Protein AF-A0A915J7H0-F1 (afdb_monomer_lite)

Radius of gyration: 22.16 Å; chains: 1; bounding box: 51×33×56 Å

Sequence (225 aa):
MFFDAVSDQNILKSNRVWITNDQALNASNAPRGLLGIRLNVSDSQIKRVALRDSFKTIFLGLKKWYKWASTQNVSMEPPKKCLTNADASWMLNAVGAKFYEILTKVKIFDPEHRSVISYDSLGDRKGFRYSIVNLEKLSFEAFRARPHHVGLMPHHIYRYVGDYGIAYSRDGVVTVADPPFVSVIKVPNPKSCNVPDTVVCSKSILQSDTVETYCCSGLSIDLLL

Organism: Romanomermis culicivorax (NCBI:txid13658)

Secondary structure (DSSP, 8-state):
-HHHHHHTTTTTSTT---EEEHHHHT-TTPPTT-EEEEESS-HHHHHHHHHHHHHHHHHHHHHHHHHHHHHHT---PPPSSPPPHHHHHHIIIIIIHHHHHHHHT--EEETTTTEEEEE-SSSPEE---EEEEETTBS-------BTTB----TTS----SSSSS-----PPP----BTTTBEEEE-SSGGG--STTEEEEEEEETTTTEEEEEEEESTTTTTT-

pLDDT: mean 71.0, std 16.46, range [25.38, 95.19]

Structure (mmCIF, N/CA/C/O backbone):
data_AF-A0A915J7H0-F1
#
_entry.id   AF-A0A915J7H0-F1
#
loop_
_atom_site.group_PDB
_atom_site.id
_atom_site.type_symbol
_atom_site.label_atom_id
_atom_site.label_alt_id
_atom_site.label_comp_id
_atom_site.label_asym_id
_atom_site.label_entity_id
_atom_site.label_seq_id
_atom_site.pdbx_PDB_ins_code
_atom_site.Cartn_x
_atom_site.Cartn_y
_atom_site.Cartn_z
_atom_site.occupancy
_atom_site.B_iso_or_equiv
_atom_site.auth_seq_id
_atom_site.auth_comp_id
_atom_site.auth_asym_id
_atom_site.auth_atom_id
_atom_site.pdbx_PDB_model_num
ATOM 1 N N . MET A 1 1 ? 8.823 -16.682 -15.130 1.00 56.50 1 MET A N 1
ATOM 2 C CA . MET A 1 1 ? 7.712 -17.029 -16.042 1.00 56.50 1 MET A CA 1
ATOM 3 C C . MET A 1 1 ? 7.317 -15.878 -16.972 1.00 56.50 1 MET A C 1
ATOM 5 O O . MET A 1 1 ? 7.385 -16.074 -18.174 1.00 56.50 1 MET A O 1
ATOM 9 N N . PHE A 1 2 ? 6.924 -14.687 -16.478 1.00 74.50 2 PHE A N 1
ATOM 10 C CA . PHE A 1 2 ? 6.523 -13.574 -17.368 1.00 74.50 2 PHE A CA 1
ATOM 11 C C . PHE A 1 2 ? 7.648 -13.114 -18.311 1.00 74.50 2 PHE A C 1
ATOM 13 O O . PHE A 1 2 ? 7.470 -13.169 -19.522 1.00 74.50 2 PHE A O 1
ATOM 20 N N . PHE A 1 3 ? 8.811 -12.713 -17.774 1.00 77.56 3 PHE A N 1
ATOM 21 C CA . PHE A 1 3 ? 9.919 -12.221 -18.605 1.00 77.56 3 PHE A CA 1
ATOM 22 C C . PHE A 1 3 ? 10.458 -13.273 -19.586 1.00 77.56 3 PHE A C 1
ATOM 24 O O . PHE A 1 3 ? 10.822 -12.909 -20.697 1.00 77.56 3 PHE A O 1
ATOM 31 N N . ASP A 1 4 ? 10.416 -14.564 -19.232 1.00 77.06 4 ASP A N 1
ATOM 32 C CA . ASP A 1 4 ? 10.784 -15.656 -20.149 1.00 77.06 4 ASP A CA 1
ATOM 33 C C . ASP A 1 4 ? 9.846 -15.677 -21.365 1.00 77.06 4 ASP A C 1
ATOM 35 O O . ASP A 1 4 ? 10.301 -15.647 -22.502 1.00 77.06 4 ASP A O 1
ATOM 39 N N . ALA A 1 5 ? 8.529 -15.626 -21.128 1.00 74.31 5 ALA A N 1
ATOM 40 C CA . ALA A 1 5 ? 7.518 -15.686 -22.183 1.00 74.31 5 ALA A CA 1
ATOM 41 C C . ALA A 1 5 ? 7.542 -14.481 -23.146 1.00 74.31 5 ALA A C 1
ATOM 43 O O . ALA A 1 5 ? 7.104 -14.608 -24.289 1.00 74.31 5 ALA A O 1
ATOM 44 N N . VAL A 1 6 ? 8.041 -13.316 -22.709 1.00 72.56 6 VAL A N 1
ATOM 45 C CA . VAL A 1 6 ? 8.175 -12.117 -23.565 1.00 72.56 6 VAL A CA 1
ATOM 46 C C . VAL A 1 6 ? 9.588 -11.902 -24.122 1.00 72.56 6 VAL A C 1
ATOM 48 O O . VAL A 1 6 ? 9.758 -11.081 -25.026 1.00 72.56 6 VAL A O 1
ATOM 51 N N . SER A 1 7 ? 10.590 -12.645 -23.639 1.00 69.31 7 SER A N 1
ATOM 52 C CA . SER A 1 7 ? 11.969 -12.600 -24.148 1.00 69.31 7 SER A CA 1
ATOM 53 C C . SER A 1 7 ? 12.020 -12.955 -25.636 1.00 69.31 7 SER A C 1
ATOM 55 O O . SER A 1 7 ? 12.535 -12.185 -26.450 1.00 69.31 7 SER A O 1
ATOM 57 N N . ASP A 1 8 ? 11.381 -14.066 -26.007 1.00 64.12 8 ASP A N 1
ATOM 58 C CA . ASP A 1 8 ? 11.405 -14.610 -27.371 1.00 64.12 8 ASP A CA 1
ATOM 59 C C . ASP A 1 8 ? 10.636 -13.746 -28.386 1.00 64.12 8 ASP A C 1
ATOM 61 O O . ASP A 1 8 ? 10.824 -13.866 -29.596 1.00 64.12 8 ASP A O 1
ATOM 65 N N . GLN A 1 9 ? 9.785 -12.829 -27.916 1.00 63.41 9 GLN A N 1
ATOM 66 C CA . GLN A 1 9 ? 8.909 -12.024 -28.774 1.00 63.41 9 GLN A CA 1
ATOM 67 C C . GLN A 1 9 ? 9.527 -10.695 -29.236 1.00 63.41 9 GLN A C 1
ATOM 69 O O . GLN A 1 9 ? 8.818 -9.836 -29.755 1.00 63.41 9 GLN A O 1
ATOM 74 N N . ASN A 1 10 ? 10.837 -10.483 -29.049 1.00 63.81 10 ASN A N 1
ATOM 75 C CA . ASN A 1 10 ? 11.526 -9.204 -29.305 1.00 63.81 10 ASN A CA 1
ATOM 76 C C . ASN A 1 10 ? 10.998 -8.014 -28.469 1.00 63.81 10 ASN A C 1
ATOM 78 O O . ASN A 1 10 ? 11.405 -6.871 -28.680 1.00 63.81 10 ASN A O 1
ATOM 82 N N . ILE A 1 11 ? 10.112 -8.280 -27.509 1.00 65.06 11 ILE A N 1
ATOM 83 C CA . ILE A 1 11 ? 9.403 -7.294 -26.689 1.00 65.06 11 ILE A CA 1
ATOM 84 C C . ILE A 1 11 ? 10.361 -6.611 -25.688 1.00 65.06 11 ILE A C 1
ATOM 86 O O . ILE A 1 11 ? 10.183 -5.436 -25.369 1.00 65.06 11 ILE A O 1
ATOM 90 N N . LEU A 1 12 ? 11.438 -7.298 -25.287 1.00 65.62 12 LEU A N 1
ATOM 91 C CA . LEU A 1 12 ? 12.496 -6.798 -24.393 1.00 65.62 12 LEU A CA 1
ATOM 92 C C . LEU A 1 12 ? 13.672 -6.087 -25.112 1.00 65.62 12 LEU A C 1
ATOM 94 O O . LEU A 1 12 ? 14.728 -5.895 -24.511 1.00 65.62 12 LEU A O 1
ATOM 98 N N . LYS A 1 13 ? 13.546 -5.728 -26.400 1.00 62.09 13 LYS A N 1
ATOM 99 C CA . LYS A 1 13 ? 14.635 -5.081 -27.165 1.00 62.09 13 LYS A CA 1
ATOM 100 C C . LYS A 1 13 ? 14.874 -3.614 -26.784 1.00 62.09 13 LYS A C 1
ATOM 102 O O . LYS A 1 13 ? 13.977 -2.921 -26.308 1.00 62.09 13 LYS A O 1
ATOM 107 N N . SER A 1 14 ? 16.086 -3.129 -27.082 1.00 56.50 14 SER A N 1
ATOM 108 C CA . SER A 1 14 ? 16.442 -1.704 -27.021 1.00 56.50 14 SER A CA 1
ATOM 109 C C . SER A 1 14 ? 15.438 -0.849 -27.803 1.00 56.50 14 SER A C 1
ATOM 111 O O . SER A 1 14 ? 14.982 -1.263 -28.870 1.00 56.50 14 SER A O 1
ATOM 113 N N . ASN A 1 15 ? 15.152 0.350 -27.286 1.00 59.97 15 ASN A N 1
ATOM 114 C CA . ASN A 1 15 ? 14.073 1.277 -27.679 1.00 59.97 15 ASN A CA 1
ATOM 115 C C . ASN A 1 15 ? 12.697 1.025 -27.022 1.00 59.97 15 ASN A C 1
ATOM 117 O O . ASN A 1 15 ? 11.738 1.709 -27.374 1.00 59.97 15 ASN A O 1
ATOM 121 N N . ARG A 1 16 ? 12.578 0.111 -26.046 1.00 64.81 16 ARG A N 1
ATOM 122 C CA . ARG A 1 16 ? 11.373 -0.033 -25.203 1.00 64.81 16 ARG A CA 1
ATOM 123 C C . ARG A 1 16 ? 11.704 0.155 -23.725 1.00 64.81 16 ARG A C 1
ATOM 125 O O . ARG A 1 16 ? 12.693 -0.387 -23.238 1.00 64.81 16 ARG A O 1
ATOM 132 N N . VAL A 1 17 ? 10.865 0.910 -23.016 1.00 71.06 17 VAL A N 1
ATOM 133 C CA . VAL A 1 17 ? 10.989 1.149 -21.568 1.00 71.06 17 VAL A CA 1
ATOM 134 C C . VAL A 1 17 ? 9.980 0.279 -20.828 1.00 71.06 17 VAL A C 1
ATOM 136 O O . VAL A 1 17 ? 8.812 0.209 -21.206 1.00 71.06 17 VAL A O 1
ATOM 139 N N . TRP A 1 18 ? 10.439 -0.362 -19.758 1.00 75.12 18 TRP A N 1
ATOM 140 C CA . TRP A 1 18 ? 9.635 -1.227 -18.900 1.00 75.12 18 TRP A CA 1
ATOM 141 C C . TRP A 1 18 ? 9.530 -0.605 -17.514 1.00 75.12 18 TRP A C 1
ATOM 143 O O . TRP A 1 18 ? 10.564 -0.312 -16.919 1.00 75.12 18 TRP A O 1
ATOM 153 N N . ILE A 1 19 ? 8.309 -0.422 -17.004 1.00 77.31 19 ILE A N 1
ATOM 154 C CA . ILE A 1 19 ? 8.040 0.059 -15.640 1.00 77.31 19 ILE A CA 1
ATOM 155 C C . ILE A 1 19 ? 7.233 -1.002 -14.895 1.00 77.31 19 ILE A C 1
ATOM 157 O O . ILE A 1 19 ? 6.213 -1.474 -15.400 1.00 77.31 19 ILE A O 1
ATOM 161 N N . THR A 1 20 ? 7.682 -1.370 -13.695 1.00 81.19 20 THR A N 1
ATOM 162 C CA . THR A 1 20 ? 7.068 -2.439 -12.901 1.00 81.19 20 THR A CA 1
ATOM 163 C C . THR A 1 20 ? 7.073 -2.177 -11.387 1.00 81.19 20 THR A C 1
ATOM 165 O O . THR A 1 20 ? 7.674 -1.226 -10.889 1.00 81.19 20 THR A O 1
ATOM 168 N N . ASN A 1 21 ? 6.403 -3.051 -10.637 1.00 79.75 21 ASN A N 1
ATOM 169 C CA . ASN A 1 21 ? 6.423 -3.085 -9.177 1.00 79.75 21 ASN A CA 1
ATOM 170 C C . ASN A 1 21 ? 7.700 -3.732 -8.591 1.00 79.75 21 ASN A C 1
ATOM 172 O O . ASN A 1 21 ? 8.516 -4.336 -9.292 1.00 79.75 21 ASN A O 1
ATOM 176 N N . ASP A 1 22 ? 7.839 -3.655 -7.267 1.00 78.62 22 ASP A N 1
ATOM 177 C CA . ASP A 1 22 ? 8.980 -4.205 -6.525 1.00 78.62 22 ASP A CA 1
ATOM 178 C C . ASP A 1 22 ? 9.144 -5.734 -6.640 1.00 78.62 22 ASP A C 1
ATOM 180 O O . ASP A 1 22 ? 10.260 -6.253 -6.595 1.00 78.62 22 ASP A O 1
ATOM 184 N N . GLN A 1 23 ? 8.047 -6.476 -6.825 1.00 81.44 23 GLN A N 1
ATOM 185 C CA . GLN A 1 23 ? 8.101 -7.937 -6.932 1.00 81.44 23 GLN A CA 1
ATOM 186 C C . GLN A 1 23 ? 8.778 -8.387 -8.229 1.00 81.44 23 GLN A C 1
ATOM 188 O O . GLN A 1 23 ? 9.655 -9.249 -8.198 1.00 81.44 23 GLN A O 1
ATOM 193 N N . ALA A 1 24 ? 8.417 -7.787 -9.363 1.00 81.69 24 ALA A N 1
ATOM 194 C CA . ALA A 1 24 ? 9.027 -8.129 -10.645 1.00 81.69 24 ALA A CA 1
ATOM 195 C C . ALA A 1 24 ? 10.453 -7.568 -10.794 1.00 81.69 24 ALA A C 1
ATOM 197 O O . ALA A 1 24 ? 11.256 -8.171 -11.501 1.00 81.69 24 ALA A O 1
ATOM 198 N N . LEU A 1 25 ? 10.810 -6.488 -10.084 1.00 78.19 25 LEU A N 1
ATOM 199 C CA . LEU A 1 25 ? 12.208 -6.047 -9.951 1.00 78.19 25 LEU A CA 1
ATOM 200 C C . LEU A 1 25 ? 13.110 -7.105 -9.295 1.00 78.19 25 LEU A C 1
ATOM 202 O O . LEU A 1 25 ? 14.295 -7.171 -9.605 1.00 78.19 25 LEU A O 1
ATOM 206 N N . ASN A 1 26 ? 12.560 -7.929 -8.398 1.00 79.88 26 ASN A N 1
ATOM 207 C CA . ASN A 1 26 ? 13.286 -9.009 -7.723 1.00 79.88 26 ASN A CA 1
ATOM 208 C C . ASN A 1 26 ? 13.245 -10.348 -8.488 1.00 79.88 26 ASN A C 1
ATOM 210 O O . ASN A 1 26 ? 13.744 -11.355 -7.982 1.00 79.88 26 ASN A O 1
ATOM 214 N N . ALA A 1 27 ? 12.662 -10.396 -9.691 1.00 83.88 27 ALA A N 1
ATOM 215 C CA . ALA A 1 27 ? 12.665 -11.607 -10.502 1.00 83.88 27 ALA A CA 1
ATOM 216 C C . ALA A 1 27 ? 14.080 -11.896 -11.035 1.00 83.88 27 ALA A C 1
ATOM 218 O O . ALA A 1 27 ? 14.732 -11.029 -11.611 1.00 83.88 27 ALA A O 1
ATOM 219 N N . SER A 1 28 ? 14.555 -13.138 -10.897 1.00 83.44 28 SER A N 1
ATOM 220 C CA . SER A 1 28 ? 15.913 -13.545 -11.307 1.00 83.44 28 SER A CA 1
ATOM 221 C C . SER A 1 28 ? 16.188 -13.414 -12.811 1.00 83.44 28 SER A C 1
ATOM 223 O O . SER A 1 28 ? 17.338 -13.440 -13.236 1.00 83.44 28 SER A O 1
ATOM 225 N N . ASN A 1 29 ? 15.128 -13.300 -13.608 1.00 82.50 29 ASN A N 1
ATOM 226 C CA . ASN A 1 29 ? 15.123 -13.136 -15.058 1.00 82.50 29 ASN A CA 1
ATOM 227 C C . ASN A 1 29 ? 14.667 -11.727 -15.495 1.00 82.50 29 ASN A C 1
ATOM 229 O O . ASN A 1 29 ? 14.282 -11.535 -16.648 1.00 82.50 29 ASN A O 1
ATOM 233 N N . ALA A 1 30 ? 14.660 -10.750 -14.584 1.00 79.44 30 ALA A N 1
ATOM 234 C CA . ALA A 1 30 ? 14.315 -9.374 -14.908 1.00 79.44 30 ALA A CA 1
ATOM 235 C C . ALA A 1 30 ? 15.334 -8.765 -15.902 1.00 79.44 30 ALA A C 1
ATOM 237 O O . ALA A 1 30 ? 16.546 -8.860 -15.677 1.00 79.44 30 ALA A O 1
ATOM 238 N N . PRO A 1 31 ? 14.884 -8.140 -17.007 1.00 76.06 31 PRO A N 1
ATOM 239 C CA . PRO A 1 31 ? 15.782 -7.568 -18.007 1.00 76.06 31 PRO A CA 1
ATOM 240 C C . PRO A 1 31 ? 16.549 -6.345 -17.481 1.00 76.06 31 PRO A C 1
ATOM 242 O O . PRO A 1 31 ? 16.072 -5.590 -16.632 1.00 76.06 31 PRO A O 1
ATOM 245 N N . ARG A 1 32 ? 17.742 -6.103 -18.040 1.00 73.00 32 ARG A N 1
ATOM 246 C CA . ARG A 1 32 ? 18.495 -4.858 -17.798 1.00 73.00 32 ARG A CA 1
ATOM 247 C C . ARG A 1 32 ? 17.702 -3.651 -18.305 1.00 73.00 32 ARG A C 1
ATOM 249 O O . ARG A 1 32 ? 16.949 -3.762 -19.267 1.00 73.00 32 ARG A O 1
ATOM 256 N N . GLY A 1 33 ? 17.877 -2.501 -17.656 1.00 70.88 33 GLY A N 1
ATOM 257 C CA . GLY A 1 33 ? 17.144 -1.272 -17.979 1.00 70.88 33 GLY A CA 1
ATOM 258 C C . GLY A 1 33 ? 15.700 -1.230 -17.471 1.00 70.88 33 GLY A C 1
ATOM 259 O O . GLY A 1 33 ? 15.050 -0.195 -17.620 1.00 70.88 33 GLY A O 1
ATOM 260 N N . LEU A 1 34 ? 15.200 -2.313 -16.861 1.00 76.44 34 LEU A N 1
ATOM 261 C CA . LEU A 1 34 ? 13.899 -2.345 -16.198 1.00 76.44 34 LEU A CA 1
ATOM 262 C C . LEU A 1 34 ? 13.843 -1.288 -15.094 1.00 76.44 34 LEU A C 1
ATOM 264 O O . LEU A 1 34 ? 14.692 -1.269 -14.195 1.00 76.44 34 LEU A O 1
ATOM 268 N N . LEU A 1 35 ? 12.814 -0.447 -15.156 1.00 77.88 35 LEU A N 1
ATOM 269 C CA . LEU A 1 35 ? 12.440 0.455 -14.082 1.00 77.88 35 LEU A CA 1
ATOM 270 C C . LEU A 1 35 ? 11.420 -0.186 -13.170 1.00 77.88 35 LEU A C 1
ATOM 272 O O . LEU A 1 35 ? 10.531 -0.916 -13.605 1.00 77.88 35 LEU A O 1
ATOM 276 N N . GLY A 1 36 ? 11.467 0.206 -11.909 1.00 76.94 36 GLY A N 1
ATOM 277 C CA . GLY A 1 36 ? 10.330 -0.002 -11.044 1.00 76.94 36 GLY A CA 1
ATOM 278 C C . GLY A 1 36 ? 10.386 0.808 -9.771 1.00 76.94 36 GLY A C 1
ATOM 279 O O . GLY A 1 36 ? 11.304 1.598 -9.537 1.00 76.94 36 GLY A O 1
ATOM 280 N N . ILE A 1 37 ? 9.358 0.604 -8.960 1.00 76.00 37 ILE A N 1
ATOM 281 C CA . ILE A 1 37 ? 9.104 1.388 -7.759 1.00 76.00 37 ILE A CA 1
ATOM 282 C C . ILE A 1 37 ? 9.287 0.492 -6.533 1.00 76.00 37 ILE A C 1
ATOM 284 O O . ILE A 1 37 ? 8.612 -0.525 -6.387 1.00 76.00 37 ILE A O 1
ATOM 288 N N . ARG A 1 38 ? 10.190 0.898 -5.638 1.00 76.19 38 ARG A N 1
ATOM 289 C CA . ARG A 1 38 ? 10.533 0.223 -4.377 1.00 76.19 38 ARG A CA 1
ATOM 290 C C . ARG A 1 38 ? 10.194 1.124 -3.196 1.00 76.19 38 ARG A C 1
ATOM 292 O O . ARG A 1 38 ? 10.318 2.341 -3.297 1.00 76.19 38 ARG A O 1
ATOM 299 N N . LEU A 1 39 ? 9.790 0.573 -2.054 1.00 74.25 39 LEU A N 1
ATOM 300 C CA . LEU A 1 39 ? 9.607 1.383 -0.845 1.00 74.25 39 LEU A CA 1
ATOM 301 C C . LEU A 1 39 ? 10.979 1.859 -0.325 1.00 74.25 39 LEU A C 1
ATOM 303 O O . LEU A 1 39 ? 11.905 1.060 -0.211 1.00 74.25 39 LEU A O 1
ATOM 307 N N . ASN A 1 40 ? 11.135 3.149 -0.010 1.00 67.75 40 ASN A N 1
ATOM 308 C CA . ASN A 1 40 ? 12.429 3.741 0.369 1.00 67.75 40 ASN A CA 1
ATOM 309 C C . ASN A 1 40 ? 12.772 3.499 1.858 1.00 67.75 40 ASN A C 1
ATOM 311 O O . ASN A 1 40 ? 12.931 4.439 2.638 1.00 67.75 40 ASN A O 1
ATOM 315 N N . VAL A 1 41 ? 12.775 2.226 2.270 1.00 65.00 41 VAL A N 1
ATOM 316 C CA . VAL A 1 41 ? 13.016 1.734 3.638 1.00 65.00 41 VAL A CA 1
ATOM 317 C C . VAL A 1 41 ? 13.533 0.286 3.541 1.00 65.00 41 VAL A C 1
ATOM 319 O O . VAL A 1 41 ? 13.016 -0.476 2.732 1.00 65.00 41 VAL A O 1
ATOM 322 N N . SER A 1 42 ? 14.504 -0.145 4.361 1.00 66.94 42 SER A N 1
ATOM 323 C CA . SER A 1 42 ? 14.926 -1.566 4.365 1.00 66.94 42 SER A CA 1
ATOM 324 C C . SER A 1 42 ? 13.877 -2.485 5.010 1.00 66.94 42 SER A C 1
ATOM 326 O O . SER A 1 42 ? 13.227 -2.083 5.975 1.00 66.94 42 SER A O 1
ATOM 328 N N . ASP A 1 43 ? 13.765 -3.749 4.587 1.00 67.56 43 ASP A N 1
ATOM 329 C CA . ASP A 1 43 ? 12.799 -4.730 5.130 1.00 67.56 43 ASP A CA 1
ATOM 330 C C . ASP A 1 43 ? 12.765 -4.806 6.667 1.00 67.56 43 ASP A C 1
ATOM 332 O O . ASP A 1 43 ? 11.703 -4.928 7.288 1.00 67.56 43 ASP A O 1
ATOM 336 N N . SER A 1 44 ? 13.935 -4.706 7.308 1.00 64.94 44 SER A N 1
ATOM 337 C CA . SER A 1 44 ? 14.068 -4.735 8.772 1.00 64.94 44 SER A CA 1
ATOM 338 C C . SER A 1 44 ? 13.503 -3.482 9.456 1.00 64.94 44 SER A C 1
ATOM 340 O O . SER A 1 44 ? 13.060 -3.533 10.608 1.00 64.94 44 SER A O 1
ATOM 342 N N . GLN A 1 45 ? 13.533 -2.339 8.769 1.00 68.88 45 GLN A N 1
ATOM 343 C CA . GLN A 1 45 ? 12.929 -1.087 9.212 1.00 68.88 45 GLN A CA 1
ATOM 344 C C . GLN A 1 45 ? 11.434 -1.074 8.872 1.00 68.88 45 GLN A C 1
ATOM 346 O O . GLN A 1 45 ? 10.647 -0.724 9.750 1.00 68.88 45 GLN A O 1
ATOM 351 N N . ILE A 1 46 ? 11.025 -1.554 7.686 1.00 70.12 46 ILE A N 1
ATOM 352 C CA . ILE A 1 46 ? 9.613 -1.697 7.284 1.00 70.12 46 ILE A CA 1
ATOM 353 C C . ILE A 1 46 ? 8.844 -2.470 8.352 1.00 70.12 46 ILE A C 1
ATOM 355 O O . ILE A 1 46 ? 7.863 -1.956 8.881 1.00 70.12 46 ILE A O 1
ATOM 359 N N . LYS A 1 47 ? 9.315 -3.664 8.738 1.00 73.69 47 LYS A N 1
ATOM 360 C CA . LYS A 1 47 ? 8.636 -4.507 9.740 1.00 73.69 47 LYS A CA 1
ATOM 361 C C . LYS A 1 47 ? 8.451 -3.788 11.083 1.00 73.69 47 LYS A C 1
ATOM 363 O O . LYS A 1 47 ? 7.373 -3.856 11.667 1.00 73.69 47 LYS A O 1
ATOM 368 N N . ARG A 1 48 ? 9.465 -3.052 11.556 1.00 76.94 48 ARG A N 1
ATOM 369 C CA . ARG A 1 48 ? 9.407 -2.304 12.828 1.00 76.94 48 ARG A CA 1
ATOM 370 C C . ARG A 1 48 ? 8.493 -1.079 12.752 1.00 76.94 48 ARG A C 1
ATOM 372 O O . ARG A 1 48 ? 7.689 -0.874 13.659 1.00 76.94 48 ARG A O 1
ATOM 379 N N . VAL A 1 49 ? 8.582 -0.293 11.679 1.00 77.12 49 VAL A N 1
ATOM 380 C CA . VAL A 1 49 ? 7.749 0.902 11.457 1.00 77.12 49 VAL A CA 1
ATOM 381 C C . VAL A 1 49 ? 6.287 0.509 11.241 1.00 77.12 49 VAL A C 1
ATOM 383 O O . VAL A 1 49 ? 5.408 1.059 11.901 1.00 77.12 49 VAL A O 1
ATOM 386 N N . ALA A 1 50 ? 6.018 -0.495 10.403 1.00 78.56 50 ALA A N 1
ATOM 387 C CA . ALA A 1 50 ? 4.676 -1.025 10.181 1.00 78.56 50 ALA A CA 1
ATOM 388 C C . ALA A 1 50 ? 4.051 -1.537 11.487 1.00 78.56 50 ALA A C 1
ATOM 390 O O . ALA A 1 50 ? 2.927 -1.162 11.802 1.00 78.56 50 ALA A O 1
ATOM 391 N N . LEU A 1 51 ? 4.786 -2.309 12.297 1.00 84.31 51 LEU A N 1
ATOM 392 C CA . LEU A 1 51 ? 4.291 -2.796 13.588 1.00 84.31 51 LEU A CA 1
ATOM 393 C C . LEU A 1 51 ? 3.981 -1.642 14.561 1.00 84.31 51 LEU A C 1
ATOM 395 O O . LEU A 1 51 ? 2.881 -1.576 15.113 1.00 84.31 51 LEU A O 1
ATOM 399 N N . ARG A 1 52 ? 4.921 -0.697 14.725 1.00 86.38 52 ARG A N 1
ATOM 400 C CA . ARG A 1 52 ? 4.775 0.520 15.552 1.00 86.38 52 ARG A CA 1
ATOM 401 C C . ARG A 1 52 ? 3.525 1.317 15.173 1.00 86.38 52 ARG A C 1
ATOM 403 O O . ARG A 1 52 ? 2.763 1.740 16.045 1.00 86.38 52 ARG A O 1
ATOM 410 N N . ASP A 1 53 ? 3.336 1.548 13.880 1.00 84.75 53 ASP A N 1
ATOM 411 C CA . ASP A 1 53 ? 2.278 2.411 13.363 1.00 84.75 53 ASP A CA 1
ATOM 412 C C . ASP A 1 53 ? 0.912 1.704 13.370 1.00 84.75 53 ASP A C 1
ATOM 414 O O . ASP A 1 53 ? -0.097 2.336 13.701 1.00 84.75 53 ASP A O 1
ATOM 418 N N . SER A 1 54 ? 0.874 0.390 13.120 1.00 88.31 54 SER A N 1
ATOM 419 C CA . SER A 1 54 ? -0.323 -0.446 13.283 1.00 88.31 54 SER A CA 1
ATOM 420 C C . SER A 1 54 ? -0.812 -0.456 14.731 1.00 88.31 54 SER A C 1
ATOM 422 O O . SER A 1 54 ? -1.987 -0.178 14.973 1.00 88.31 54 SER A O 1
ATOM 424 N N . PHE A 1 55 ? 0.075 -0.666 15.713 1.00 91.88 55 PHE A N 1
ATOM 425 C CA . PHE A 1 55 ? -0.303 -0.597 17.132 1.00 91.88 55 PHE A CA 1
ATOM 426 C C . PHE A 1 55 ? -0.846 0.780 17.525 1.00 91.88 55 PHE A C 1
ATOM 428 O O . PHE A 1 55 ? -1.886 0.861 18.179 1.00 91.88 55 PHE A O 1
ATOM 435 N N . LYS A 1 56 ? -0.202 1.872 17.088 1.00 92.00 56 LYS A N 1
ATOM 436 C CA . LYS A 1 56 ? -0.720 3.234 17.309 1.00 92.00 56 LYS A CA 1
ATOM 437 C C . LYS A 1 56 ? -2.090 3.440 16.653 1.00 92.00 56 LYS A C 1
ATOM 439 O O . LYS A 1 56 ? -2.949 4.083 17.254 1.00 92.00 56 LYS A O 1
ATOM 444 N N . THR A 1 57 ? -2.306 2.893 15.456 1.00 93.06 57 THR A N 1
ATOM 445 C CA . THR A 1 57 ? -3.578 3.016 14.724 1.00 93.06 57 THR A CA 1
ATOM 446 C C . THR A 1 57 ? -4.699 2.302 15.464 1.00 93.06 57 THR A C 1
ATOM 448 O O . THR A 1 57 ? -5.723 2.918 15.752 1.00 93.06 57 THR A O 1
ATOM 451 N N . ILE A 1 58 ? -4.469 1.047 15.853 1.00 93.31 58 ILE A N 1
ATOM 452 C CA . ILE A 1 58 ? -5.424 0.241 16.618 1.00 93.31 58 ILE A CA 1
ATOM 453 C C . ILE A 1 58 ? -5.708 0.897 17.974 1.00 93.31 58 ILE A C 1
ATOM 455 O O . ILE A 1 58 ? -6.869 1.090 18.316 1.00 93.31 58 ILE A O 1
ATOM 459 N N . PHE A 1 59 ? -4.686 1.324 18.722 1.00 94.88 59 PHE A N 1
ATOM 460 C CA . PHE A 1 59 ? -4.865 1.941 20.042 1.00 94.88 59 PHE A CA 1
ATOM 461 C C . PHE A 1 59 ? -5.664 3.256 19.987 1.00 94.88 59 PHE A C 1
ATOM 463 O O . PHE A 1 59 ? -6.614 3.452 20.749 1.00 94.88 59 PHE A O 1
ATOM 470 N N . LEU A 1 60 ? -5.320 4.162 19.064 1.00 95.19 60 LEU A N 1
ATOM 471 C CA . LEU A 1 60 ? -6.052 5.421 18.886 1.00 95.19 60 LEU A CA 1
ATOM 472 C C . LEU A 1 60 ? -7.458 5.191 18.310 1.00 95.19 60 LEU A C 1
ATOM 474 O O . LEU A 1 60 ? -8.389 5.910 18.679 1.00 95.19 60 LEU A O 1
ATOM 478 N N . GLY A 1 61 ? -7.619 4.189 17.443 1.00 94.50 61 GLY A N 1
ATOM 479 C CA . GLY A 1 61 ? -8.905 3.739 16.917 1.00 94.50 61 GLY A CA 1
ATOM 480 C C . GLY A 1 61 ? -9.819 3.215 18.020 1.00 94.50 61 GLY A C 1
ATOM 481 O O . GLY A 1 61 ? -10.925 3.724 18.174 1.00 94.50 61 GLY A O 1
ATOM 482 N N . LEU A 1 62 ? -9.332 2.295 18.856 1.00 92.69 62 LEU A N 1
ATOM 483 C CA . LEU A 1 62 ? -10.041 1.771 20.028 1.00 92.69 62 LEU A CA 1
ATOM 484 C C . LEU A 1 62 ? -10.425 2.886 21.005 1.00 92.69 62 LEU A C 1
ATOM 486 O O . LEU A 1 62 ? -11.569 2.928 21.444 1.00 92.69 62 LEU A O 1
ATOM 490 N N . LYS A 1 63 ? -9.535 3.848 21.288 1.00 93.81 63 LYS A N 1
ATOM 491 C CA . LYS A 1 63 ? -9.864 5.001 22.149 1.00 93.81 63 LYS A CA 1
ATOM 492 C C . LYS A 1 63 ? -11.006 5.858 21.580 1.00 93.81 63 LYS A C 1
ATOM 494 O O . LYS A 1 63 ? -11.864 6.317 22.335 1.00 93.81 63 LYS A O 1
ATOM 499 N N . LYS A 1 64 ? -11.030 6.088 20.261 1.00 94.06 64 LYS A N 1
ATOM 500 C CA . LYS A 1 64 ? -12.123 6.810 19.582 1.00 94.06 64 LYS A CA 1
ATOM 501 C C . LYS A 1 64 ? -13.417 5.994 19.552 1.00 94.06 64 LYS A C 1
ATOM 503 O O . LYS A 1 64 ? -14.486 6.546 19.799 1.00 94.06 64 LYS A O 1
ATOM 508 N N . TRP A 1 65 ? -13.315 4.701 19.258 1.00 91.25 65 TRP A N 1
ATOM 509 C CA . TRP A 1 65 ? -14.445 3.784 19.174 1.00 91.25 65 TRP A CA 1
ATOM 510 C C . TRP A 1 65 ? -15.098 3.555 20.531 1.00 91.25 65 TRP A C 1
ATOM 512 O O . TRP A 1 65 ? -16.315 3.641 20.606 1.00 91.25 65 TRP A O 1
ATOM 522 N N . TYR A 1 66 ? -14.320 3.401 21.606 1.00 90.31 66 TYR A N 1
ATOM 523 C CA . TYR A 1 66 ? -14.835 3.305 22.972 1.00 90.31 66 TYR A CA 1
ATOM 524 C C . TYR A 1 66 ? -15.741 4.500 23.295 1.00 90.31 66 TYR A C 1
ATOM 526 O O . TYR A 1 66 ? -16.892 4.326 23.685 1.00 90.31 66 TYR A O 1
ATOM 534 N N . LYS A 1 67 ? -15.264 5.725 23.011 1.00 90.81 67 LYS A N 1
ATOM 535 C CA . LYS A 1 67 ? -16.052 6.953 23.192 1.00 90.81 67 LYS A CA 1
ATOM 536 C C . LYS A 1 67 ? -17.354 6.950 22.376 1.00 90.81 67 LYS A C 1
ATOM 538 O O . LYS A 1 67 ? -18.355 7.451 22.870 1.00 90.81 67 LYS A O 1
ATOM 543 N N . TRP A 1 68 ? -17.345 6.421 21.151 1.00 91.00 68 TRP A N 1
ATOM 544 C CA . TRP A 1 68 ? -18.541 6.342 20.302 1.00 91.00 68 TRP A CA 1
ATOM 545 C C . TRP A 1 68 ? -19.517 5.244 20.759 1.00 91.00 68 TRP A C 1
ATOM 547 O O . TRP A 1 68 ? -20.709 5.503 20.887 1.00 91.00 68 TRP A O 1
ATOM 557 N N . ALA A 1 69 ? -19.029 4.040 21.060 1.00 88.62 69 ALA A N 1
ATOM 558 C CA . ALA A 1 69 ? -19.860 2.920 21.494 1.00 88.62 69 ALA A CA 1
ATOM 559 C C . ALA A 1 69 ? -20.562 3.229 22.828 1.00 88.62 69 ALA A C 1
ATOM 561 O O . ALA A 1 69 ? -21.760 2.973 22.957 1.00 88.62 69 ALA A O 1
ATOM 562 N N . SER A 1 70 ? -19.870 3.890 23.768 1.00 86.69 70 SER A N 1
ATOM 563 C CA . SER A 1 70 ? -20.471 4.374 25.020 1.00 86.69 70 SER A CA 1
ATOM 564 C C . SER A 1 70 ? -21.571 5.424 24.824 1.00 86.69 70 SER A C 1
ATOM 566 O O . SER A 1 70 ? -22.477 5.473 25.647 1.00 86.69 70 SER A O 1
ATOM 568 N N . THR A 1 71 ? -21.553 6.251 23.767 1.00 88.44 71 THR A N 1
ATOM 569 C CA . THR A 1 71 ? -22.666 7.192 23.502 1.00 88.44 71 THR A CA 1
ATOM 570 C C . THR A 1 71 ? -23.816 6.560 22.723 1.00 88.44 71 THR A C 1
ATOM 572 O O . THR A 1 71 ? -24.819 7.228 22.488 1.00 88.44 71 THR A O 1
ATOM 575 N N . GLN A 1 72 ? -23.679 5.315 22.265 1.00 84.25 72 GLN A N 1
ATOM 576 C CA . GLN A 1 72 ? -24.695 4.592 21.490 1.00 84.25 72 GLN A CA 1
ATOM 577 C C . GLN A 1 72 ? -25.223 3.343 22.216 1.00 84.25 72 GLN A C 1
ATOM 579 O O . GLN A 1 72 ? -26.042 2.625 21.652 1.00 84.25 72 GLN A O 1
ATOM 584 N N . ASN A 1 73 ? -24.761 3.071 23.444 1.00 81.88 73 ASN A N 1
ATOM 585 C CA . ASN A 1 73 ? -25.052 1.850 24.209 1.00 81.88 73 ASN A CA 1
ATOM 586 C C . ASN A 1 73 ? -24.783 0.548 23.421 1.00 81.88 73 ASN A C 1
ATOM 588 O O . ASN A 1 73 ? -25.469 -0.458 23.597 1.00 81.88 73 ASN A O 1
ATOM 592 N N . VAL A 1 74 ? -23.772 0.559 22.545 1.00 79.56 74 VAL A N 1
ATOM 593 C CA . VAL A 1 74 ? -23.391 -0.604 21.730 1.00 79.56 74 VAL A CA 1
ATOM 594 C C . VAL A 1 74 ? -22.472 -1.522 22.537 1.00 79.56 74 VAL A C 1
ATOM 596 O O . VAL A 1 74 ? -21.513 -1.056 23.154 1.00 79.56 74 VAL A O 1
ATOM 599 N N . SER A 1 75 ? -22.749 -2.832 22.513 1.00 74.19 75 SER A N 1
ATOM 600 C CA . SER A 1 75 ? -21.902 -3.841 23.163 1.00 74.19 75 SER A CA 1
ATOM 601 C C . SER A 1 75 ? -20.467 -3.787 22.640 1.00 74.19 75 SER A C 1
ATOM 603 O O . SER A 1 75 ? -20.235 -3.659 21.437 1.00 74.19 75 SER A O 1
ATOM 605 N N . MET A 1 76 ? -19.502 -3.906 23.553 1.00 69.31 76 MET A N 1
ATOM 606 C CA . MET A 1 76 ? -18.079 -3.806 23.234 1.00 69.31 76 MET A CA 1
ATOM 607 C C . MET A 1 76 ? -17.384 -5.157 23.009 1.00 69.31 76 MET A C 1
ATOM 609 O O . MET A 1 76 ? -16.203 -5.173 22.662 1.00 69.31 76 MET A O 1
ATOM 613 N N . GLU A 1 77 ? -18.070 -6.286 23.206 1.00 76.25 77 GLU A N 1
ATOM 614 C CA . GLU A 1 77 ? -17.467 -7.602 22.974 1.00 76.25 77 GLU A CA 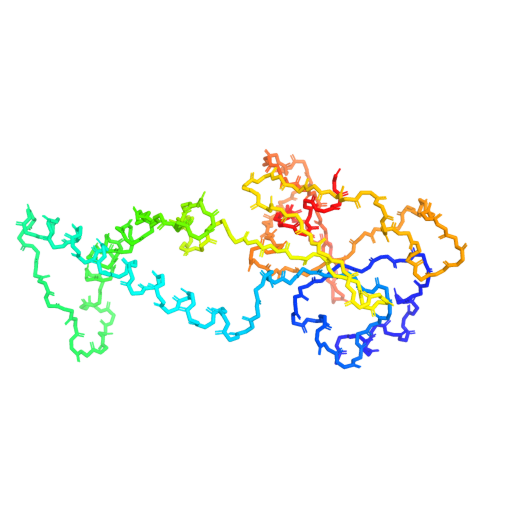1
ATOM 615 C C . GLU A 1 77 ? -17.498 -7.985 21.481 1.00 76.25 77 GLU A C 1
ATOM 617 O O . GLU A 1 77 ? -18.584 -8.109 20.910 1.00 76.25 77 GLU A O 1
ATOM 622 N N . PRO A 1 78 ? -16.342 -8.233 20.834 1.00 76.75 78 PRO A N 1
ATOM 623 C CA . PRO A 1 78 ? -16.318 -8.826 19.502 1.00 76.75 78 PRO A CA 1
ATOM 624 C C . PRO A 1 78 ? -16.768 -10.301 19.549 1.00 76.75 78 PRO A C 1
ATOM 626 O O . PRO A 1 78 ? -16.623 -10.967 20.581 1.00 76.75 78 PRO A O 1
ATOM 629 N N . PRO A 1 79 ? -17.270 -10.856 18.431 1.00 76.75 79 PRO A N 1
ATOM 630 C CA . PRO A 1 79 ? -17.685 -12.253 18.367 1.00 76.75 79 PRO A CA 1
ATOM 631 C C . PRO A 1 79 ? -16.516 -13.204 18.665 1.00 76.75 79 PRO A C 1
ATOM 633 O O . PRO A 1 79 ? -15.484 -13.185 18.000 1.00 76.75 79 PRO A O 1
ATOM 636 N N . LYS A 1 80 ? -16.710 -14.086 19.653 1.00 80.88 80 LYS A N 1
ATOM 637 C CA . LYS A 1 80 ? -15.711 -15.071 20.123 1.00 80.88 80 LYS A CA 1
ATOM 638 C C . LYS A 1 80 ? -15.533 -16.276 19.179 1.00 80.88 80 LYS A C 1
ATOM 640 O O . LYS A 1 80 ? -14.695 -17.136 19.433 1.00 80.88 80 LYS A O 1
ATOM 645 N N . LYS A 1 81 ? -16.338 -16.364 18.115 1.00 79.38 81 LYS A N 1
ATOM 646 C CA . LYS A 1 81 ? -16.323 -17.406 17.075 1.00 79.38 81 LYS A CA 1
ATOM 647 C C . LYS A 1 81 ? -16.637 -16.765 15.722 1.00 79.38 81 LYS A C 1
ATOM 649 O O . LYS A 1 81 ? -17.307 -15.735 15.682 1.00 79.38 81 LYS A O 1
ATOM 654 N N . CYS A 1 82 ? -16.209 -17.393 14.628 1.00 76.94 82 CYS A N 1
ATOM 655 C CA . CYS A 1 82 ? -16.653 -17.014 13.286 1.00 76.94 82 CYS A CA 1
ATOM 656 C C . CYS A 1 82 ? -18.187 -17.080 13.212 1.00 76.94 82 CYS A C 1
ATOM 658 O O . CYS A 1 82 ? -18.779 -18.086 13.603 1.00 76.94 82 CYS A O 1
ATOM 660 N N . LEU A 1 83 ? -18.818 -16.005 12.742 1.00 70.88 83 LEU A N 1
ATOM 661 C CA . LEU A 1 83 ? -20.273 -15.909 12.646 1.00 70.88 83 LEU A CA 1
ATOM 662 C C . LEU A 1 83 ? -20.780 -16.564 11.361 1.00 70.88 83 LEU A C 1
ATOM 664 O O . LEU A 1 83 ? -20.137 -16.478 10.315 1.00 70.88 83 LEU A O 1
ATOM 668 N N . THR A 1 84 ? -21.965 -17.163 11.431 1.00 70.25 84 THR A N 1
ATOM 669 C CA . THR A 1 84 ? -22.734 -17.582 10.255 1.00 70.25 84 THR A CA 1
ATOM 670 C C . THR A 1 84 ? -23.603 -16.431 9.735 1.00 70.25 84 THR A C 1
ATOM 672 O O . THR A 1 84 ? -23.910 -15.490 10.467 1.00 70.25 84 THR A O 1
ATOM 675 N N . ASN A 1 85 ? -24.006 -16.505 8.464 1.00 66.56 85 ASN A N 1
ATOM 676 C CA . ASN A 1 85 ? -24.470 -15.362 7.660 1.00 66.56 85 ASN A CA 1
ATOM 677 C C . ASN A 1 85 ? -25.596 -14.489 8.262 1.00 66.56 85 ASN A C 1
ATOM 679 O O . ASN A 1 85 ? -25.654 -13.304 7.944 1.00 66.56 85 ASN A O 1
ATOM 683 N N . ALA A 1 86 ? -26.476 -15.033 9.111 1.00 61.00 86 ALA A N 1
ATOM 684 C CA . ALA A 1 86 ? -27.581 -14.280 9.715 1.00 61.00 86 ALA A CA 1
ATOM 685 C C . ALA A 1 86 ? -27.114 -13.358 10.862 1.00 61.00 86 ALA A C 1
ATOM 687 O O . ALA A 1 86 ? -27.273 -12.139 10.779 1.00 61.00 86 ALA A O 1
ATOM 688 N N . ASP A 1 87 ? -26.464 -13.916 11.890 1.00 57.28 87 ASP A N 1
ATOM 689 C CA . ASP A 1 87 ? -25.981 -13.163 13.062 1.00 57.28 87 ASP A CA 1
ATOM 690 C C . ASP A 1 87 ? -24.826 -12.209 12.717 1.00 57.28 87 ASP A C 1
ATOM 692 O O . ASP A 1 87 ? -24.608 -11.193 13.381 1.00 57.28 87 ASP A O 1
ATOM 696 N N . ALA A 1 88 ? -24.098 -12.524 11.642 1.00 63.69 88 ALA A N 1
ATOM 697 C CA . ALA A 1 88 ? -23.006 -11.724 11.105 1.00 63.69 88 ALA A CA 1
ATOM 698 C C . ALA A 1 88 ? -23.433 -10.310 10.679 1.00 63.69 88 ALA A C 1
ATOM 700 O O . ALA A 1 88 ? -22.672 -9.358 10.869 1.00 63.69 88 ALA A O 1
ATOM 701 N N . SER A 1 89 ? -24.631 -10.160 10.103 1.00 67.44 89 SER A N 1
ATOM 702 C CA . SER A 1 89 ? -24.973 -8.976 9.306 1.00 67.44 89 SER A CA 1
ATOM 703 C C . SER A 1 89 ? -24.922 -7.670 10.105 1.00 67.44 89 SER A C 1
ATOM 705 O O . SER A 1 89 ? -24.265 -6.724 9.678 1.00 67.44 89 SER A O 1
ATOM 707 N N . TRP A 1 90 ? -25.540 -7.601 11.288 1.00 68.94 90 TRP A N 1
ATOM 708 C CA . TRP A 1 90 ? -25.574 -6.347 12.054 1.00 68.94 90 TRP A CA 1
ATOM 709 C C . TRP A 1 90 ? -24.198 -5.978 12.638 1.00 68.94 90 TRP A C 1
ATOM 711 O O . TRP A 1 90 ? -23.796 -4.812 12.589 1.00 68.94 90 TRP A O 1
ATOM 721 N N . MET A 1 91 ? -23.434 -6.962 13.131 1.00 70.50 91 MET A N 1
ATOM 722 C CA . MET A 1 91 ? -22.107 -6.701 13.693 1.00 70.50 91 MET A CA 1
ATOM 723 C C . MET A 1 91 ? -21.071 -6.352 12.627 1.00 70.50 91 MET A C 1
ATOM 725 O O . MET A 1 91 ? -20.250 -5.479 12.883 1.00 70.50 91 MET A O 1
ATOM 729 N N . LEU A 1 92 ? -21.107 -6.952 11.434 1.00 68.75 92 LEU A N 1
ATOM 730 C CA . LEU A 1 92 ? -20.209 -6.557 10.342 1.00 68.75 92 LEU A CA 1
ATOM 731 C C . LEU A 1 92 ? -20.643 -5.233 9.695 1.00 68.75 92 LEU A C 1
ATOM 733 O O . LEU A 1 92 ? -19.831 -4.311 9.600 1.00 68.75 92 LEU A O 1
ATOM 737 N N . ASN A 1 93 ? -21.915 -5.102 9.308 1.00 72.31 93 ASN A N 1
ATOM 738 C CA . ASN A 1 93 ? -22.373 -3.989 8.469 1.00 72.31 93 ASN A CA 1
ATOM 739 C C . ASN A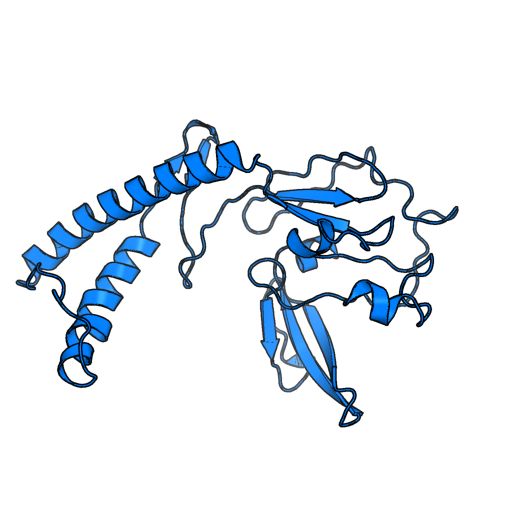 1 93 ? -22.639 -2.685 9.240 1.00 72.31 93 ASN A C 1
ATOM 741 O O . ASN A 1 93 ? -22.587 -1.620 8.631 1.00 72.31 93 ASN A O 1
ATOM 745 N N . ALA A 1 94 ? -22.893 -2.734 10.555 1.00 76.50 94 ALA A N 1
ATOM 746 C CA . ALA A 1 94 ? -23.044 -1.530 11.380 1.00 76.50 94 ALA A CA 1
ATOM 747 C C . ALA A 1 94 ? -21.841 -1.310 12.312 1.00 76.50 94 ALA A C 1
ATOM 749 O O . ALA A 1 94 ? -21.149 -0.297 12.198 1.00 76.50 94 ALA A O 1
ATOM 750 N N . VAL A 1 95 ? -21.557 -2.251 13.220 1.00 83.12 95 VAL A N 1
ATOM 751 C CA . VAL A 1 95 ? -20.513 -2.064 14.250 1.00 83.12 95 VAL A CA 1
ATOM 752 C C . VAL A 1 95 ? -19.106 -2.118 13.641 1.00 83.12 95 VAL A C 1
ATOM 754 O O . VAL A 1 95 ? -18.288 -1.230 13.888 1.00 83.12 95 VAL A O 1
ATOM 757 N N . GLY A 1 96 ? -18.841 -3.122 12.802 1.00 83.50 96 GLY A N 1
ATOM 758 C CA . GLY A 1 96 ? -17.577 -3.335 12.101 1.00 83.50 96 GLY A CA 1
ATOM 759 C C . GLY A 1 96 ? -17.288 -2.227 11.094 1.00 83.50 96 GLY A C 1
ATOM 760 O O . GLY A 1 96 ? -16.224 -1.615 11.160 1.00 83.50 96 GLY A O 1
ATOM 761 N N . ALA A 1 97 ? -18.259 -1.891 10.241 1.00 86.88 97 ALA A N 1
ATOM 762 C CA . ALA A 1 97 ? -18.162 -0.762 9.315 1.00 86.88 97 ALA A CA 1
ATOM 763 C C . ALA A 1 97 ? -17.854 0.563 10.038 1.00 86.88 97 ALA A C 1
ATOM 765 O O . ALA A 1 97 ? -16.970 1.310 9.610 1.00 86.88 97 ALA A O 1
ATOM 766 N N . LYS A 1 98 ? -18.503 0.838 11.182 1.00 89.62 98 LYS A N 1
ATOM 767 C CA . LYS A 1 98 ? -18.212 2.041 11.975 1.00 89.62 98 LYS A CA 1
ATOM 768 C C . LYS A 1 98 ? -16.825 2.007 12.612 1.00 89.62 98 LYS A C 1
ATOM 770 O O . LYS A 1 98 ? -16.135 3.027 12.624 1.00 89.62 98 LYS A O 1
ATOM 775 N N . PHE A 1 99 ? -16.392 0.860 13.134 1.00 89.56 99 PHE A N 1
ATOM 776 C CA . PHE A 1 99 ? -15.041 0.716 13.678 1.00 89.56 99 PHE A CA 1
ATOM 777 C C . PHE A 1 99 ? -13.976 0.915 12.591 1.00 89.56 99 PHE A C 1
ATOM 779 O O . PHE A 1 99 ? -13.005 1.641 12.806 1.00 89.56 99 PHE A O 1
ATOM 786 N N . TYR A 1 100 ? -14.206 0.369 11.398 1.00 90.38 100 TYR A N 1
ATOM 787 C CA . TYR A 1 100 ? -13.353 0.557 10.231 1.00 90.38 100 TYR A CA 1
ATOM 788 C C . TYR A 1 100 ? -13.279 2.031 9.791 1.00 90.38 100 TYR A C 1
ATOM 790 O O . TYR A 1 100 ? -12.184 2.572 9.645 1.00 90.38 100 TYR A O 1
ATOM 798 N N . GLU A 1 101 ? -14.417 2.729 9.704 1.00 92.00 101 GLU A N 1
ATOM 799 C CA . GLU A 1 101 ? -14.474 4.179 9.446 1.00 92.00 101 GLU A CA 1
ATOM 800 C C . GLU A 1 101 ? -13.688 4.993 10.496 1.00 92.00 101 GLU A C 1
ATOM 802 O O . GLU A 1 101 ? -13.062 6.009 10.183 1.00 92.00 101 GLU A O 1
ATOM 807 N N . ILE A 1 102 ? -13.700 4.561 11.760 1.00 93.44 102 ILE A N 1
ATOM 808 C CA . ILE A 1 102 ? -12.922 5.195 12.831 1.00 93.44 102 ILE A CA 1
ATOM 809 C C . ILE A 1 102 ? -11.419 4.950 12.645 1.00 93.44 102 ILE A C 1
ATOM 811 O O . ILE A 1 102 ? -10.640 5.888 12.854 1.00 93.44 102 ILE A O 1
ATOM 815 N N . LEU A 1 103 ? -11.018 3.737 12.244 1.00 93.25 103 LEU A N 1
ATOM 816 C CA . LEU A 1 103 ? -9.625 3.360 11.976 1.00 93.25 103 LEU A CA 1
ATOM 817 C C . LEU A 1 103 ? -9.039 4.138 10.790 1.00 93.25 103 LEU A C 1
ATOM 819 O O . LEU A 1 103 ? -7.981 4.749 10.946 1.00 93.25 103 LEU A O 1
ATOM 823 N N . THR A 1 104 ? -9.737 4.218 9.653 1.00 92.06 104 THR A N 1
ATOM 824 C CA . THR A 1 104 ? -9.260 4.986 8.483 1.00 92.06 104 THR A CA 1
ATOM 825 C C . THR A 1 104 ? -9.174 6.493 8.769 1.00 92.06 104 THR A C 1
ATOM 827 O O . THR A 1 104 ? -8.308 7.194 8.243 1.00 92.06 104 THR A O 1
ATOM 830 N N . LYS A 1 105 ? -9.990 7.000 9.706 1.00 93.62 105 LYS A N 1
ATOM 831 C CA . LYS A 1 105 ? -9.918 8.377 10.233 1.00 93.62 105 LYS A CA 1
ATOM 832 C C . LYS A 1 105 ? -8.878 8.576 11.349 1.00 93.62 105 LYS A C 1
ATOM 834 O O . LYS A 1 105 ? -8.840 9.651 11.969 1.00 93.62 105 LYS A O 1
ATOM 839 N N . VAL A 1 106 ? -8.035 7.594 11.674 1.00 93.00 106 VAL A N 1
ATOM 840 C CA . VAL A 1 106 ? -6.870 7.815 12.548 1.00 93.00 106 VAL A CA 1
ATOM 841 C C . VAL A 1 106 ? -5.786 8.582 11.785 1.00 93.00 106 VAL A C 1
ATOM 843 O O . VAL A 1 106 ? -5.503 8.324 10.621 1.00 93.00 106 VAL A O 1
ATOM 846 N N . LYS A 1 107 ? -5.178 9.555 12.469 1.00 91.50 107 LYS A N 1
ATOM 847 C CA . LYS A 1 107 ? -4.001 10.291 12.005 1.00 91.50 107 LYS A CA 1
ATOM 848 C C . LYS A 1 107 ? -2.911 10.133 13.055 1.00 91.50 107 LYS A C 1
ATOM 850 O O . LYS A 1 107 ? -3.174 10.383 14.232 1.00 91.50 107 LYS A O 1
ATOM 855 N N . ILE A 1 108 ? -1.716 9.724 12.643 1.00 89.38 108 ILE A N 1
ATOM 856 C CA . ILE A 1 108 ? -0.548 9.591 13.525 1.00 89.38 108 ILE A CA 1
ATOM 857 C C . ILE A 1 108 ? 0.533 10.526 13.006 1.00 89.38 108 ILE A C 1
ATOM 859 O O . ILE A 1 108 ? 0.909 10.452 11.839 1.00 89.38 108 ILE A O 1
ATOM 863 N N . PHE A 1 109 ? 1.047 11.393 13.873 1.00 85.81 109 PHE A N 1
ATOM 864 C CA . PHE A 1 109 ? 2.243 12.157 13.553 1.00 85.81 109 PHE A CA 1
ATOM 865 C C . PHE A 1 109 ? 3.472 11.251 13.658 1.00 85.81 109 PHE A C 1
ATOM 867 O O . PHE A 1 109 ? 3.706 10.630 14.700 1.00 85.81 109 PHE A O 1
ATOM 874 N N . ASP A 1 110 ? 4.242 11.179 12.577 1.00 77.38 110 ASP A N 1
ATOM 875 C CA . ASP A 1 110 ? 5.560 10.562 12.555 1.00 77.38 110 ASP A CA 1
ATOM 876 C C . ASP A 1 110 ? 6.631 11.662 12.694 1.00 77.38 110 ASP A C 1
ATOM 878 O O . ASP A 1 110 ? 6.863 12.405 11.729 1.00 77.38 110 ASP A O 1
ATOM 882 N N . PRO A 1 111 ? 7.265 11.806 13.876 1.00 74.56 111 PRO A N 1
ATOM 883 C CA . PRO A 1 111 ? 8.245 12.860 14.127 1.00 74.56 111 PRO A CA 1
ATOM 884 C C . PRO A 1 111 ? 9.538 12.664 13.328 1.00 74.56 111 PRO A C 1
ATOM 886 O O . PRO A 1 111 ? 10.147 13.650 12.919 1.00 74.56 111 PRO A O 1
ATOM 889 N N . GLU A 1 112 ? 9.918 11.412 13.058 1.00 73.12 112 GLU A N 1
ATOM 890 C CA . GLU A 1 112 ? 11.121 11.023 12.310 1.00 73.12 112 GLU A CA 1
ATOM 891 C C . GLU A 1 112 ? 11.060 11.572 10.878 1.00 73.12 112 GLU A C 1
ATOM 893 O O . GLU A 1 112 ? 11.984 12.213 10.379 1.00 73.12 112 GLU A O 1
ATOM 898 N N . HIS A 1 113 ? 9.894 11.421 10.250 1.00 70.31 113 HIS A N 1
ATOM 899 C CA . HIS A 1 113 ? 9.647 11.837 8.873 1.00 70.31 113 HIS A CA 1
ATOM 900 C C . HIS A 1 113 ? 8.965 13.209 8.745 1.00 70.31 113 HIS A C 1
ATOM 902 O O . HIS A 1 113 ? 8.712 13.643 7.616 1.00 70.31 113 HIS A O 1
ATOM 908 N N . ARG A 1 114 ? 8.666 13.874 9.876 1.00 73.56 114 ARG A N 1
ATOM 909 C CA . ARG A 1 114 ? 7.840 15.096 10.001 1.00 73.56 114 ARG A CA 1
ATOM 910 C C . ARG A 1 114 ? 6.572 15.033 9.142 1.00 73.56 114 ARG A C 1
ATOM 912 O O . ARG A 1 114 ? 6.274 15.949 8.377 1.00 73.56 114 ARG A O 1
ATOM 919 N N . SER A 1 115 ? 5.857 13.914 9.224 1.00 74.50 115 SER A N 1
ATOM 920 C CA . SER A 1 115 ? 4.727 13.602 8.340 1.00 74.50 115 SER A CA 1
ATOM 921 C C . SER A 1 115 ? 3.521 13.084 9.120 1.00 74.50 115 SER A C 1
ATOM 923 O O . SER A 1 115 ? 3.633 12.744 10.296 1.00 74.50 115 SER A O 1
ATOM 925 N N . VAL A 1 116 ? 2.352 13.041 8.479 1.00 83.56 116 VAL A N 1
ATOM 926 C CA . VAL A 1 116 ? 1.133 12.482 9.073 1.00 83.56 116 VAL A CA 1
ATOM 927 C C . VAL A 1 116 ? 0.768 11.203 8.338 1.00 83.56 116 VAL A C 1
ATOM 929 O O . VAL A 1 116 ? 0.347 11.237 7.182 1.00 83.56 116 VAL A O 1
ATOM 932 N N . ILE A 1 117 ? 0.888 10.081 9.041 1.00 84.38 117 ILE A N 1
ATOM 933 C CA . ILE A 1 117 ? 0.341 8.800 8.611 1.00 84.38 117 ILE A CA 1
ATOM 934 C C . ILE A 1 117 ? -1.179 8.931 8.650 1.00 84.38 117 ILE A C 1
ATOM 936 O O . ILE A 1 117 ? -1.760 9.349 9.658 1.00 84.38 117 ILE A O 1
ATOM 940 N N . SER A 1 118 ? -1.806 8.607 7.530 1.00 88.62 118 SER A N 1
ATOM 941 C CA . SER A 1 118 ? -3.250 8.652 7.317 1.00 88.62 118 SER A CA 1
ATOM 942 C C . SER A 1 118 ? -3.633 7.579 6.305 1.00 88.62 118 SER A C 1
ATOM 944 O O . SER A 1 118 ? -2.751 6.994 5.675 1.00 88.62 118 SER A O 1
ATOM 946 N N . TYR A 1 119 ? -4.927 7.328 6.155 1.00 87.06 119 TYR A N 1
ATOM 947 C CA . TYR A 1 119 ? -5.452 6.283 5.285 1.00 87.06 119 TYR A CA 1
ATOM 948 C C . TYR A 1 119 ? -6.369 6.875 4.210 1.00 87.06 119 TYR A C 1
ATOM 950 O O . TYR A 1 119 ? -6.811 8.027 4.315 1.00 87.06 119 TYR A O 1
ATOM 958 N N . ASP A 1 120 ? -6.607 6.122 3.145 1.00 81.88 120 ASP A N 1
ATOM 959 C CA . ASP A 1 120 ? -7.591 6.448 2.119 1.00 81.88 120 ASP A CA 1
ATOM 960 C C . ASP A 1 120 ? -8.968 5.811 2.401 1.00 81.88 120 ASP A C 1
ATOM 962 O O . ASP A 1 120 ? -9.245 5.361 3.515 1.00 81.88 120 ASP A O 1
ATOM 966 N N . SER A 1 121 ? -9.864 5.839 1.412 1.00 80.62 121 SER A N 1
ATOM 967 C CA . SER A 1 121 ? -11.200 5.239 1.503 1.00 80.62 121 SER A CA 1
ATOM 968 C C . SER A 1 121 ? -11.205 3.706 1.475 1.00 80.62 121 SER A C 1
ATOM 970 O O . SER A 1 121 ? -12.183 3.116 1.925 1.00 80.62 121 SER A O 1
ATOM 972 N N . LEU A 1 122 ? -10.145 3.079 0.958 1.00 82.25 122 LEU A N 1
ATOM 973 C CA . LEU A 1 122 ? -9.943 1.626 0.904 1.00 82.25 122 LEU A CA 1
ATOM 974 C C . LEU A 1 122 ? -9.136 1.104 2.107 1.00 82.25 122 LEU A C 1
ATOM 97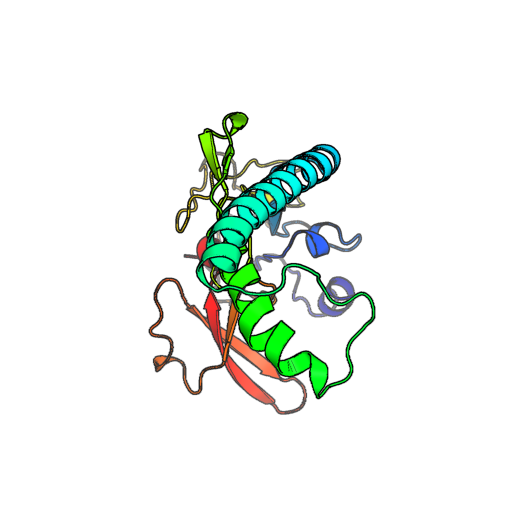6 O O . LEU A 1 122 ? -8.984 -0.104 2.275 1.00 82.25 122 LEU A O 1
ATOM 980 N N . GLY A 1 123 ? -8.639 2.011 2.955 1.00 82.50 123 GLY A N 1
ATOM 981 C CA . GLY A 1 123 ? -7.805 1.703 4.114 1.00 82.50 123 GLY A CA 1
ATOM 982 C C . GLY A 1 123 ? -6.309 1.666 3.815 1.00 82.50 123 GLY A C 1
ATOM 983 O O . GLY A 1 123 ? -5.530 1.354 4.717 1.00 82.50 123 GLY A O 1
ATOM 984 N N . ASP A 1 124 ? -5.891 2.035 2.604 1.00 81.81 124 ASP A N 1
ATOM 985 C CA . ASP A 1 124 ? -4.485 2.066 2.223 1.00 81.81 124 ASP A CA 1
ATOM 986 C C . ASP A 1 124 ? -3.771 3.258 2.862 1.00 81.81 124 ASP A C 1
ATOM 988 O O . ASP A 1 124 ? -4.277 4.385 2.930 1.00 81.81 124 ASP A O 1
ATOM 992 N N . ARG A 1 125 ? -2.559 3.011 3.365 1.00 79.75 125 ARG A N 1
ATOM 993 C CA . ARG A 1 125 ? -1.756 4.026 4.053 1.00 79.75 125 ARG A CA 1
ATOM 994 C C . ARG A 1 125 ? -1.178 5.032 3.057 1.00 79.75 125 ARG A C 1
ATOM 996 O O . ARG A 1 125 ? -0.367 4.697 2.198 1.00 79.75 125 ARG A O 1
ATOM 1003 N N . LYS A 1 126 ? -1.511 6.305 3.260 1.00 77.94 126 LYS A N 1
ATOM 1004 C CA . LYS A 1 126 ? -0.968 7.448 2.518 1.00 77.94 126 LYS A CA 1
ATOM 1005 C C . LYS A 1 126 ? 0.383 7.906 3.072 1.00 77.94 126 LYS A C 1
ATOM 1007 O O . LYS A 1 126 ? 0.682 7.749 4.257 1.00 77.94 126 LYS A O 1
ATOM 1012 N N . GLY A 1 127 ? 1.163 8.566 2.215 1.00 68.06 127 GLY A N 1
ATOM 1013 C CA . GLY A 1 127 ? 2.407 9.246 2.598 1.00 68.06 127 GLY A CA 1
ATOM 1014 C C . GLY A 1 127 ? 3.634 8.339 2.717 1.00 68.06 127 GLY A C 1
ATOM 1015 O O . GLY A 1 127 ? 4.620 8.732 3.341 1.00 68.06 127 GLY A O 1
ATOM 1016 N N . PHE A 1 128 ? 3.590 7.138 2.135 1.00 69.56 128 PHE A N 1
ATOM 1017 C CA . PHE A 1 128 ? 4.790 6.335 1.914 1.00 69.56 128 PHE A CA 1
ATOM 1018 C C . PHE A 1 128 ? 5.777 7.046 0.980 1.00 69.56 128 PHE A C 1
ATOM 1020 O O . PHE A 1 128 ? 5.390 7.826 0.112 1.00 69.56 128 PHE A O 1
ATOM 1027 N N . ARG A 1 129 ? 7.070 6.764 1.166 1.00 68.31 129 ARG A N 1
ATOM 1028 C CA . ARG A 1 129 ? 8.150 7.253 0.302 1.00 68.31 129 ARG A CA 1
ATOM 1029 C C . ARG A 1 129 ? 8.654 6.100 -0.547 1.00 68.31 129 ARG A C 1
ATOM 1031 O O . ARG A 1 129 ? 8.948 5.036 -0.006 1.00 68.31 129 ARG A O 1
ATOM 1038 N N . TYR A 1 130 ? 8.798 6.340 -1.841 1.00 71.31 130 TYR A N 1
ATOM 1039 C CA . TYR A 1 130 ? 9.239 5.340 -2.801 1.00 71.31 1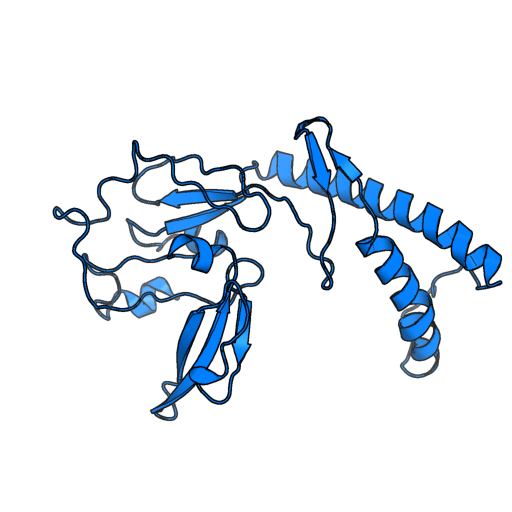30 TYR A CA 1
ATOM 1040 C C . TYR A 1 130 ? 10.513 5.799 -3.514 1.00 71.31 130 TYR A C 1
ATOM 1042 O O . TYR A 1 130 ? 10.713 6.991 -3.741 1.00 71.31 130 TYR A O 1
ATOM 1050 N N . SER A 1 131 ? 11.358 4.835 -3.860 1.00 70.88 131 SER A N 1
ATOM 1051 C CA . SER A 1 131 ? 12.521 4.981 -4.726 1.00 70.88 131 SER A CA 1
ATOM 1052 C C . SER A 1 131 ? 12.190 4.403 -6.100 1.00 70.88 131 SER A C 1
ATOM 1054 O O . SER A 1 131 ? 11.643 3.307 -6.196 1.00 70.88 131 SER A O 1
ATOM 1056 N N . ILE A 1 132 ? 12.539 5.132 -7.156 1.00 73.06 132 ILE A N 1
ATOM 1057 C CA . ILE A 1 132 ? 12.515 4.651 -8.537 1.00 73.06 132 ILE A CA 1
ATOM 1058 C C . ILE A 1 132 ? 13.887 4.036 -8.784 1.00 73.06 132 ILE A C 1
ATOM 1060 O O . ILE A 1 132 ? 14.899 4.722 -8.649 1.00 73.06 132 ILE A O 1
ATOM 1064 N N . VAL A 1 133 ? 13.927 2.751 -9.114 1.00 74.38 133 VAL A N 1
ATOM 1065 C CA . VAL A 1 133 ? 15.173 2.002 -9.312 1.00 74.38 133 VAL A CA 1
ATOM 1066 C C . VAL A 1 133 ? 15.279 1.514 -10.754 1.00 74.38 133 VAL A C 1
ATOM 1068 O O . VAL A 1 133 ? 14.268 1.222 -11.388 1.00 74.38 133 VAL A O 1
ATOM 1071 N N . ASN A 1 134 ? 16.509 1.423 -11.262 1.00 74.25 134 ASN A N 1
ATOM 1072 C CA . ASN A 1 134 ? 16.839 0.855 -12.568 1.00 74.25 134 ASN A CA 1
ATOM 1073 C C . ASN A 1 134 ? 17.795 -0.325 -12.347 1.00 74.25 134 ASN 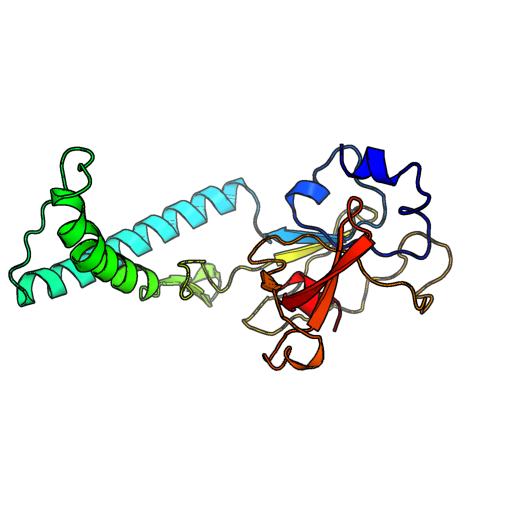A C 1
ATOM 1075 O O . ASN A 1 134 ? 18.849 -0.137 -11.745 1.00 74.25 134 ASN A O 1
ATOM 1079 N N . LEU A 1 135 ? 17.469 -1.522 -12.840 1.00 67.94 135 LEU A N 1
ATOM 1080 C CA . LEU A 1 135 ? 18.311 -2.712 -12.627 1.00 67.94 135 LEU A CA 1
ATOM 1081 C C . LEU A 1 135 ? 19.699 -2.653 -13.300 1.00 67.94 135 LEU A C 1
ATOM 1083 O O . LEU A 1 135 ? 20.559 -3.474 -12.991 1.00 67.94 135 LEU A O 1
ATOM 1087 N N . GLU A 1 136 ? 19.951 -1.700 -14.200 1.00 60.78 136 GLU A N 1
ATOM 1088 C CA . GLU A 1 136 ? 21.260 -1.508 -14.844 1.00 60.78 136 GLU A CA 1
ATOM 1089 C C . GLU A 1 136 ? 22.258 -0.701 -13.986 1.00 60.78 136 GLU A C 1
ATOM 1091 O O . GLU A 1 136 ? 23.470 -0.850 -14.145 1.00 60.78 136 GLU A O 1
ATOM 1096 N N . LYS A 1 137 ? 21.776 0.127 -13.047 1.00 53.22 137 LYS A N 1
ATOM 1097 C CA . LYS A 1 137 ? 22.611 0.923 -12.130 1.00 53.22 137 LYS A CA 1
ATOM 1098 C C . LYS A 1 137 ? 22.128 0.728 -10.696 1.00 53.22 137 LYS A C 1
ATOM 1100 O O . LYS A 1 137 ? 21.030 1.146 -10.352 1.00 53.22 137 LYS A O 1
ATOM 1105 N N . LEU A 1 138 ? 22.981 0.148 -9.848 1.00 47.28 138 LEU A N 1
ATOM 1106 C CA . LEU A 1 138 ? 22.668 -0.309 -8.480 1.00 47.28 138 LEU A CA 1
ATOM 1107 C C . LEU A 1 138 ? 22.245 0.771 -7.457 1.00 47.28 138 LEU A C 1
ATOM 1109 O O . LEU A 1 138 ? 22.098 0.466 -6.274 1.00 47.28 138 LEU A O 1
ATOM 1113 N N . SER A 1 139 ? 22.001 2.008 -7.878 1.00 40.28 139 SER A N 1
ATOM 1114 C CA . SER A 1 139 ? 21.284 3.006 -7.088 1.00 40.28 139 SER A CA 1
ATOM 1115 C C . SER A 1 139 ? 20.738 4.122 -7.974 1.00 40.28 139 SER A C 1
ATOM 1117 O O . SER A 1 139 ? 21.460 4.643 -8.814 1.00 40.28 139 SER A O 1
ATOM 1119 N N . PHE A 1 140 ? 19.496 4.539 -7.707 1.00 46.75 140 PHE A N 1
ATOM 1120 C CA . PHE A 1 140 ? 19.151 5.953 -7.545 1.00 46.75 140 PHE A CA 1
ATOM 1121 C C . PHE A 1 140 ? 18.134 6.090 -6.408 1.00 46.75 140 PHE A C 1
ATOM 1123 O O . PHE A 1 140 ? 17.211 5.286 -6.273 1.00 46.75 140 PHE A O 1
ATOM 1130 N N . GLU A 1 141 ? 18.333 7.090 -5.552 1.00 38.56 141 GLU A N 1
ATOM 1131 C CA . GLU A 1 141 ? 17.309 7.528 -4.606 1.00 38.56 141 GLU A CA 1
ATOM 1132 C C . GLU A 1 141 ? 16.204 8.242 -5.394 1.00 38.56 141 GLU A C 1
ATOM 1134 O O . GLU A 1 141 ? 16.517 9.037 -6.282 1.00 38.56 141 GLU A O 1
ATOM 1139 N N . ALA A 1 142 ? 14.927 8.038 -5.060 1.00 38.78 142 ALA A N 1
ATOM 1140 C CA . ALA A 1 142 ? 13.875 8.917 -5.575 1.00 38.78 142 ALA A CA 1
ATOM 1141 C C . ALA A 1 142 ? 13.142 9.671 -4.468 1.00 38.78 142 ALA A C 1
ATOM 1143 O O . ALA A 1 142 ? 13.401 9.537 -3.269 1.00 38.78 142 ALA A O 1
ATOM 1144 N N . PHE A 1 143 ? 12.314 10.597 -4.932 1.00 47.19 143 PHE A N 1
ATOM 1145 C CA . PHE A 1 143 ? 11.973 11.797 -4.201 1.00 47.19 143 PHE A CA 1
ATOM 1146 C C . PHE A 1 143 ? 10.949 11.562 -3.089 1.00 47.19 143 PHE A C 1
ATOM 1148 O O . PHE A 1 143 ? 10.336 10.506 -2.925 1.00 47.19 143 PHE A O 1
ATOM 1155 N N . ARG A 1 144 ? 10.718 12.617 -2.311 1.00 40.81 144 ARG A N 1
ATOM 1156 C CA . ARG A 1 144 ? 9.596 12.688 -1.384 1.00 40.81 144 ARG A CA 1
ATOM 1157 C C . ARG A 1 144 ? 8.286 12.687 -2.178 1.00 40.81 144 ARG A C 1
ATOM 1159 O O . ARG A 1 144 ? 7.786 13.762 -2.499 1.00 40.81 144 ARG A O 1
ATOM 1166 N N . ALA A 1 145 ? 7.715 11.505 -2.400 1.00 39.75 145 ALA A N 1
ATOM 1167 C CA . ALA A 1 145 ? 6.320 11.346 -2.794 1.00 39.75 145 ALA A CA 1
ATOM 1168 C C . ALA A 1 145 ? 5.426 12.019 -1.735 1.00 39.75 145 ALA A C 1
ATOM 1170 O O . ALA A 1 145 ? 5.125 11.467 -0.673 1.00 39.75 145 ALA A O 1
ATOM 1171 N N . ARG A 1 146 ? 5.054 13.275 -1.993 1.00 41.72 146 ARG A N 1
ATOM 1172 C CA . ARG A 1 146 ? 3.848 13.860 -1.403 1.00 41.72 146 ARG A CA 1
ATOM 1173 C C . ARG A 1 146 ? 2.654 13.305 -2.189 1.00 41.72 146 ARG A C 1
ATOM 1175 O O . ARG A 1 146 ? 2.852 12.813 -3.299 1.00 41.72 146 ARG A O 1
ATOM 1182 N N . PRO A 1 147 ? 1.417 13.428 -1.682 1.00 40.88 147 PRO A N 1
ATOM 1183 C CA . PRO A 1 147 ? 0.252 13.265 -2.542 1.00 40.88 147 PRO A CA 1
ATOM 1184 C C . PRO A 1 147 ? 0.417 14.119 -3.817 1.00 40.88 147 PRO A C 1
ATOM 1186 O O . PRO A 1 147 ? 0.714 15.314 -3.715 1.00 40.88 147 PRO A O 1
ATOM 1189 N N . HIS A 1 148 ? 0.252 13.494 -4.985 1.00 40.31 148 HIS A N 1
ATOM 1190 C CA . HIS A 1 148 ? 0.232 14.126 -6.316 1.00 40.31 148 HIS A CA 1
ATOM 1191 C C . HIS A 1 148 ? 1.526 14.838 -6.771 1.00 40.31 148 HIS A C 1
ATOM 1193 O O . HIS A 1 148 ? 1.452 15.732 -7.604 1.00 40.31 148 HIS A O 1
ATOM 1199 N N . HIS A 1 149 ? 2.709 14.524 -6.216 1.00 44.25 149 HIS A N 1
ATOM 1200 C CA . HIS A 1 149 ? 3.965 15.161 -6.658 1.00 44.25 149 HIS A CA 1
ATOM 1201 C C . HIS A 1 149 ? 5.138 14.176 -6.747 1.00 44.25 149 HIS A C 1
ATOM 1203 O O . HIS A 1 149 ? 5.709 13.773 -5.725 1.00 44.25 149 HIS A O 1
ATOM 1209 N N . VAL A 1 150 ? 5.545 13.880 -7.981 1.00 49.75 150 VAL A N 1
ATOM 1210 C CA . VAL A 1 150 ? 6.815 13.233 -8.335 1.00 49.75 150 VAL A CA 1
ATOM 1211 C C . VAL A 1 150 ? 7.822 14.323 -8.714 1.00 49.75 150 VAL A C 1
ATOM 1213 O O . VAL A 1 150 ? 7.483 15.284 -9.394 1.00 49.75 150 VAL A O 1
ATOM 1216 N N . GLY A 1 151 ? 9.069 14.191 -8.262 1.00 42.81 151 GLY A N 1
ATOM 1217 C CA . GLY A 1 151 ? 10.171 15.058 -8.681 1.00 42.81 151 GLY A CA 1
ATOM 1218 C C . GLY A 1 151 ? 11.356 14.214 -9.124 1.00 42.81 151 GLY A C 1
ATOM 1219 O O . GLY A 1 151 ? 11.879 13.435 -8.330 1.00 42.81 151 GLY A O 1
ATOM 1220 N N . LEU A 1 152 ? 11.789 14.356 -10.375 1.00 49.41 152 LEU A N 1
ATOM 1221 C CA . LEU A 1 152 ? 12.979 13.677 -10.888 1.00 49.41 152 LEU A CA 1
ATOM 1222 C C . LEU A 1 152 ? 14.217 14.552 -10.644 1.00 49.41 152 LEU A C 1
ATOM 1224 O O . LEU A 1 152 ? 14.259 15.707 -11.059 1.00 49.41 152 LEU A O 1
ATOM 1228 N N . MET A 1 153 ? 15.236 14.006 -9.973 1.00 39.75 153 MET A N 1
ATOM 1229 C CA . MET A 1 153 ? 16.541 14.664 -9.817 1.00 39.75 153 MET A CA 1
ATOM 1230 C C . MET A 1 153 ? 17.337 14.519 -11.132 1.00 39.75 153 MET A C 1
ATOM 1232 O O . MET A 1 153 ? 17.724 13.395 -11.463 1.00 39.75 153 MET A O 1
ATOM 1236 N N . PRO A 1 154 ? 17.626 15.598 -11.894 1.00 41.53 154 PRO A N 1
ATOM 1237 C CA . PRO A 1 154 ? 18.050 15.472 -13.298 1.00 41.53 154 PRO A CA 1
ATOM 1238 C C . PRO A 1 154 ? 19.473 14.953 -13.548 1.00 41.53 154 PRO A C 1
ATOM 1240 O O . PRO A 1 154 ? 19.926 14.975 -14.689 1.00 41.53 154 PRO A O 1
ATOM 1243 N N . HIS A 1 155 ? 20.237 14.584 -12.518 1.00 39.06 155 HIS A N 1
ATOM 1244 C CA . HIS A 1 155 ? 21.696 14.462 -12.641 1.00 39.06 155 HIS A CA 1
ATOM 1245 C C . HIS A 1 155 ? 22.220 13.075 -13.028 1.00 39.06 155 HIS A C 1
ATOM 1247 O O . HIS A 1 155 ? 23.387 12.977 -13.390 1.00 39.06 155 HIS A O 1
ATOM 1253 N N . HIS A 1 156 ? 21.396 12.019 -13.012 1.00 40.31 156 HIS A N 1
ATOM 1254 C CA . HIS A 1 156 ? 21.892 10.667 -13.314 1.00 40.31 156 HIS A CA 1
ATOM 1255 C C . HIS A 1 156 ? 20.950 9.731 -14.098 1.00 40.31 156 HIS A C 1
ATOM 1257 O O . HIS A 1 156 ? 21.356 8.609 -14.416 1.00 40.31 156 HIS A O 1
ATOM 1263 N N . ILE A 1 157 ? 19.747 10.175 -14.489 1.00 44.94 157 ILE A N 1
ATOM 1264 C CA . ILE A 1 157 ? 18.833 9.403 -15.358 1.00 44.94 157 ILE A CA 1
ATOM 1265 C C . ILE A 1 157 ? 19.296 9.512 -16.827 1.00 44.94 157 ILE A C 1
ATOM 1267 O O . ILE A 1 157 ? 18.602 10.030 -17.695 1.00 44.94 157 ILE A O 1
ATOM 1271 N N . TYR A 1 158 ? 20.517 9.045 -17.100 1.00 39.81 158 TYR A N 1
ATOM 1272 C CA . TYR A 1 158 ? 21.113 9.018 -18.435 1.00 39.81 158 TYR A CA 1
ATOM 1273 C C . TYR A 1 158 ? 21.648 7.621 -18.768 1.00 39.81 158 TYR A C 1
ATOM 1275 O O . TYR A 1 158 ? 22.314 6.984 -17.942 1.00 39.81 158 TYR A O 1
ATOM 1283 N N . ARG A 1 159 ? 21.361 7.205 -20.011 1.00 38.62 159 ARG A N 1
ATOM 1284 C CA . ARG A 1 159 ? 21.386 5.836 -20.563 1.00 38.62 159 ARG A CA 1
ATOM 1285 C C . ARG A 1 159 ? 20.379 4.872 -19.916 1.00 38.62 159 ARG A C 1
ATOM 1287 O O . ARG A 1 159 ? 20.593 4.369 -18.818 1.00 38.62 159 ARG A O 1
ATOM 1294 N N . TYR A 1 160 ? 19.318 4.606 -20.677 1.00 44.28 160 TYR A N 1
ATOM 1295 C CA . TYR A 1 160 ? 18.621 3.321 -20.708 1.00 44.28 160 TYR A CA 1
ATOM 1296 C C . TYR A 1 160 ? 19.212 2.494 -21.849 1.00 44.28 160 TYR A C 1
ATOM 1298 O O . TYR A 1 160 ? 19.498 3.069 -22.897 1.00 44.28 160 TYR A O 1
ATOM 1306 N N . VAL A 1 161 ? 19.374 1.185 -21.632 1.00 35.12 161 VAL A N 1
ATOM 1307 C CA . VAL A 1 161 ? 19.838 0.146 -22.577 1.00 35.12 161 VAL A CA 1
ATO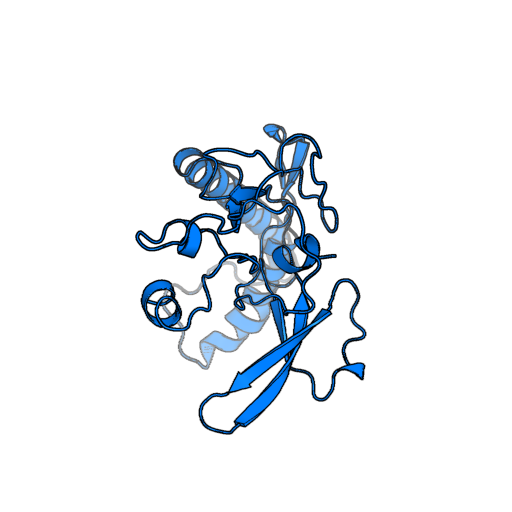M 1308 C C . VAL A 1 161 ? 19.750 0.535 -24.064 1.00 35.12 161 VAL A C 1
ATOM 1310 O O . VAL A 1 161 ? 18.709 0.416 -24.717 1.00 35.12 161 VAL A O 1
ATOM 1313 N N . GLY A 1 162 ? 20.898 0.956 -24.595 1.00 33.75 162 GLY A N 1
ATOM 1314 C CA . GLY A 1 162 ? 21.092 1.427 -25.965 1.00 33.75 162 GLY A CA 1
ATOM 1315 C C . GLY A 1 162 ? 22.084 2.594 -26.008 1.00 33.75 162 GLY A C 1
ATOM 1316 O O . GLY A 1 162 ? 22.152 3.402 -25.083 1.00 33.75 162 GLY A O 1
ATOM 1317 N N . ASP A 1 163 ? 22.855 2.715 -27.090 1.00 29.88 163 ASP A N 1
ATOM 1318 C CA . ASP A 1 163 ? 23.791 3.841 -27.274 1.00 29.88 163 ASP A CA 1
ATOM 1319 C C . ASP A 1 163 ? 23.110 5.173 -27.632 1.00 29.88 163 ASP A C 1
ATOM 1321 O O . ASP A 1 163 ? 23.769 6.202 -27.780 1.00 29.88 163 ASP A O 1
ATOM 1325 N N . TYR A 1 164 ? 21.779 5.176 -27.704 1.00 30.75 164 TYR A N 1
ATOM 1326 C CA . TYR A 1 164 ? 20.963 6.330 -28.052 1.00 30.75 164 TYR A CA 1
ATOM 1327 C C . TYR A 1 164 ? 20.156 6.791 -26.839 1.00 30.75 164 TYR A C 1
ATOM 1329 O O . TYR A 1 164 ? 19.245 6.107 -26.372 1.00 30.75 164 TYR A O 1
ATOM 1337 N N . GLY A 1 165 ? 20.481 7.980 -26.330 1.00 26.58 165 GLY A N 1
ATOM 1338 C CA . GLY A 1 165 ? 19.633 8.660 -25.356 1.00 26.58 165 GLY A CA 1
ATOM 1339 C C . GLY A 1 165 ? 18.285 9.032 -25.978 1.00 26.58 165 GLY A C 1
ATOM 1340 O O . GLY A 1 165 ? 18.255 9.526 -27.099 1.00 26.58 165 GLY A O 1
ATOM 1341 N N . ILE A 1 166 ? 17.199 8.789 -25.233 1.00 29.20 166 ILE A N 1
ATOM 1342 C CA . ILE A 1 166 ? 15.811 9.224 -25.490 1.00 29.20 166 ILE A CA 1
ATOM 1343 C C . ILE A 1 166 ? 15.451 9.298 -26.985 1.00 29.20 166 ILE A C 1
ATOM 1345 O O . ILE A 1 166 ? 15.200 10.366 -27.546 1.00 29.20 166 ILE A O 1
ATOM 1349 N N . ALA A 1 167 ? 15.364 8.136 -27.631 1.00 25.38 167 ALA A N 1
ATOM 1350 C CA . ALA A 1 167 ? 14.579 8.036 -28.850 1.00 25.38 167 ALA A CA 1
ATOM 1351 C C . ALA A 1 167 ? 13.097 8.213 -28.482 1.00 25.38 167 ALA A C 1
ATOM 1353 O O . ALA A 1 167 ? 12.523 7.365 -27.798 1.00 25.38 167 ALA A O 1
ATOM 1354 N N . TYR A 1 168 ? 12.470 9.296 -28.952 1.00 29.91 168 TYR A N 1
ATOM 1355 C CA . TYR A 1 168 ? 11.010 9.423 -28.990 1.00 29.91 168 TYR A CA 1
ATOM 1356 C C . TYR A 1 168 ? 10.446 8.388 -29.980 1.00 29.91 168 TYR A C 1
ATOM 1358 O O . TYR A 1 168 ? 10.136 8.710 -31.129 1.00 29.91 168 TYR A O 1
ATOM 1366 N N . SER A 1 169 ? 10.337 7.128 -29.551 1.00 29.95 169 SER A N 1
ATOM 1367 C CA . SER A 1 169 ? 9.527 6.150 -30.274 1.00 29.95 169 SER A CA 1
ATOM 1368 C C . SER A 1 169 ? 8.048 6.429 -30.018 1.00 29.95 169 SER A C 1
ATOM 1370 O O . SER A 1 169 ? 7.653 6.772 -28.906 1.00 29.95 169 SER A O 1
ATOM 1372 N N . ARG A 1 170 ? 7.215 6.243 -31.046 1.00 39.69 170 ARG A N 1
ATOM 1373 C CA . ARG A 1 170 ? 5.745 6.288 -30.931 1.00 39.69 170 ARG A CA 1
ATOM 1374 C C . ARG A 1 170 ? 5.158 4.988 -30.354 1.00 39.69 170 ARG A C 1
ATOM 1376 O O . ARG A 1 170 ? 3.946 4.796 -30.398 1.00 39.69 170 ARG A O 1
ATOM 1383 N N . ASP A 1 171 ? 6.008 4.096 -29.852 1.00 47.62 171 ASP A N 1
ATOM 1384 C CA . ASP A 1 171 ? 5.626 2.787 -29.331 1.00 47.62 171 ASP A CA 1
ATOM 1385 C C . ASP A 1 171 ? 5.173 2.885 -27.868 1.00 47.62 171 ASP A C 1
ATOM 1387 O O . ASP A 1 171 ? 5.886 3.407 -27.012 1.00 47.62 171 ASP A O 1
ATOM 1391 N N . GLY A 1 172 ? 3.969 2.383 -27.588 1.00 54.34 172 GLY A N 1
ATOM 1392 C CA . GLY A 1 172 ? 3.293 2.571 -26.303 1.00 54.34 172 GLY A CA 1
ATOM 1393 C C . GLY A 1 172 ? 3.962 1.894 -25.101 1.00 54.34 172 GLY A C 1
ATOM 1394 O O . GLY A 1 172 ? 4.619 0.857 -25.216 1.00 54.34 172 GLY A O 1
ATOM 1395 N N . VAL A 1 173 ? 3.723 2.470 -23.921 1.00 63.12 173 VAL A N 1
ATOM 1396 C CA . VAL A 1 173 ? 4.163 1.930 -22.627 1.00 63.12 173 VAL A CA 1
ATOM 1397 C C . VAL A 1 173 ? 3.219 0.815 -22.170 1.00 63.12 173 VAL A C 1
ATOM 1399 O O . VAL A 1 173 ? 2.000 0.939 -22.279 1.00 63.12 173 VAL A O 1
ATOM 1402 N N . VAL A 1 174 ? 3.782 -0.266 -21.624 1.00 65.56 174 VAL A N 1
ATOM 1403 C CA . VAL A 1 174 ? 3.035 -1.404 -21.066 1.00 65.56 174 VAL A CA 1
ATOM 1404 C C . VAL A 1 174 ? 3.243 -1.459 -19.555 1.00 65.56 174 VAL A C 1
ATOM 1406 O O . VAL A 1 174 ? 4.352 -1.248 -19.066 1.00 65.56 174 VAL A O 1
ATOM 1409 N N . THR A 1 175 ? 2.178 -1.750 -18.810 1.00 68.00 175 THR A N 1
ATOM 1410 C CA . THR A 1 175 ? 2.208 -1.882 -17.348 1.00 68.00 175 THR A CA 1
ATOM 1411 C C . THR A 1 175 ? 1.179 -2.914 -16.862 1.00 68.00 175 THR A C 1
ATOM 1413 O O . THR A 1 175 ? 0.423 -3.468 -17.664 1.00 68.00 175 THR A O 1
ATOM 1416 N N . VAL A 1 176 ? 1.162 -3.203 -15.560 1.00 71.75 176 VAL A N 1
ATOM 1417 C CA . VAL A 1 176 ? 0.315 -4.225 -14.920 1.00 71.75 176 VAL A CA 1
ATOM 1418 C C . VAL A 1 176 ? -0.571 -3.562 -13.868 1.00 71.75 176 VAL A C 1
ATOM 1420 O O . VAL A 1 176 ? -0.099 -2.705 -13.133 1.00 71.75 176 VAL A O 1
ATOM 1423 N N . ALA A 1 177 ? -1.842 -3.964 -13.783 1.00 75.38 177 ALA A N 1
ATOM 1424 C CA . ALA A 1 177 ? -2.759 -3.492 -12.747 1.00 75.38 177 ALA A CA 1
ATOM 1425 C C . ALA A 1 177 ? -2.343 -4.034 -11.367 1.00 75.38 177 ALA A C 1
ATOM 1427 O O . ALA A 1 177 ? -2.410 -5.240 -11.131 1.00 75.38 177 ALA A O 1
ATOM 1428 N N . ASP A 1 178 ? -1.919 -3.135 -10.482 1.00 70.62 178 ASP A N 1
ATOM 1429 C CA . ASP A 1 178 ? -1.382 -3.429 -9.151 1.00 70.62 178 ASP A CA 1
ATOM 1430 C C . ASP A 1 178 ? -1.582 -2.203 -8.235 1.00 70.62 178 ASP A C 1
ATOM 1432 O O . ASP A 1 178 ? -0.728 -1.311 -8.193 1.00 70.62 178 ASP A O 1
ATOM 1436 N N . PRO A 1 179 ? -2.736 -2.065 -7.555 1.00 67.81 179 PRO A N 1
ATOM 1437 C CA . PRO A 1 179 ? -2.978 -0.953 -6.638 1.00 67.81 179 PRO A CA 1
ATOM 1438 C C . PRO A 1 179 ? -1.994 -0.976 -5.452 1.00 67.81 179 PRO A C 1
ATOM 1440 O O . PRO A 1 179 ? -1.757 -2.043 -4.888 1.00 67.81 179 PRO A O 1
ATOM 1443 N N . PRO A 1 180 ? -1.426 0.171 -5.025 1.00 67.69 180 PRO A N 1
ATOM 1444 C CA . PRO A 1 180 ? -1.716 1.544 -5.457 1.00 67.69 180 PRO A CA 1
ATOM 1445 C C . PRO A 1 180 ? -0.812 2.062 -6.600 1.00 67.69 180 PRO A C 1
ATOM 1447 O O . PRO A 1 180 ? -0.846 3.252 -6.922 1.00 67.69 180 PRO A O 1
ATOM 1450 N N . PHE A 1 181 ? 0.037 1.214 -7.189 1.00 66.88 181 PHE A N 1
ATOM 1451 C CA . PHE A 1 181 ? 1.018 1.605 -8.208 1.00 66.88 181 PHE A CA 1
ATOM 1452 C C . PHE A 1 181 ? 0.394 1.840 -9.584 1.00 66.88 181 PHE A C 1
ATOM 1454 O O . PHE A 1 181 ? 0.821 2.761 -10.284 1.00 66.88 181 PHE A O 1
ATOM 1461 N N . VAL A 1 182 ? -0.590 1.019 -9.960 1.00 75.62 182 VAL A N 1
ATOM 1462 C CA . VAL A 1 182 ? -1.448 1.194 -11.139 1.00 75.62 182 VAL A CA 1
ATOM 1463 C C . VAL A 1 182 ? -2.854 0.707 -10.799 1.00 75.62 182 VAL A C 1
ATOM 1465 O O . VAL A 1 182 ? -3.128 -0.494 -10.750 1.00 75.62 182 VAL A O 1
ATOM 1468 N N . SER A 1 183 ? -3.759 1.654 -10.596 1.00 80.56 183 SER A N 1
ATOM 1469 C CA . SER A 1 183 ? -5.195 1.420 -10.482 1.00 80.56 183 SER A CA 1
ATOM 1470 C C . SER A 1 183 ? -5.832 1.462 -11.868 1.00 80.56 183 SER A C 1
ATOM 1472 O O . SER A 1 183 ? -5.491 2.321 -12.680 1.00 80.56 183 SER A O 1
ATOM 1474 N N . VAL A 1 184 ? -6.772 0.551 -12.141 1.00 84.94 184 VAL A N 1
ATOM 1475 C CA . VAL A 1 184 ? -7.491 0.485 -13.423 1.00 84.94 184 VAL A CA 1
ATOM 1476 C C . VAL A 1 184 ? -9.001 0.526 -13.214 1.00 84.94 184 VAL A C 1
ATOM 1478 O O . VAL A 1 184 ? -9.550 -0.222 -12.407 1.00 84.94 184 VAL A O 1
ATOM 1481 N N . ILE A 1 185 ? -9.687 1.385 -13.966 1.00 86.06 185 ILE A N 1
ATOM 1482 C CA . ILE A 1 185 ? -11.150 1.512 -13.962 1.00 86.06 185 ILE A CA 1
ATOM 1483 C C . ILE A 1 185 ? -11.641 1.217 -15.376 1.00 86.06 185 ILE A C 1
ATOM 1485 O O . ILE A 1 185 ? -11.277 1.923 -16.312 1.00 86.06 185 ILE A O 1
ATOM 1489 N N . LYS A 1 186 ? -12.450 0.168 -15.556 1.00 85.12 186 LYS A N 1
ATOM 1490 C CA . LYS A 1 186 ? -12.987 -0.199 -16.876 1.00 85.12 186 LYS A CA 1
ATOM 1491 C C . LYS A 1 186 ? -13.973 0.864 -17.359 1.00 85.12 186 LYS A C 1
ATOM 1493 O O . LYS A 1 186 ? -14.869 1.248 -16.610 1.00 85.12 186 LYS A O 1
ATOM 1498 N N . VAL A 1 187 ? -13.835 1.300 -18.611 1.00 86.50 187 VAL A N 1
ATOM 1499 C CA . VAL A 1 187 ? -14.690 2.335 -19.208 1.00 86.50 187 VAL A CA 1
ATOM 1500 C C . VAL A 1 187 ? -15.271 1.892 -20.556 1.00 86.50 187 VAL A C 1
ATOM 1502 O O . VAL A 1 187 ? -14.606 1.175 -21.303 1.00 86.50 187 VAL A O 1
ATOM 1505 N N . PRO A 1 188 ? -16.501 2.316 -20.909 1.00 83.44 188 PRO A N 1
ATOM 1506 C CA . PRO A 1 188 ? -17.133 1.931 -22.171 1.00 83.44 188 PRO A CA 1
ATOM 1507 C C . PRO A 1 188 ? -16.515 2.623 -23.395 1.00 83.44 188 PRO A C 1
ATOM 1509 O O . PRO A 1 188 ? -16.671 2.134 -24.510 1.00 83.44 188 PRO A O 1
ATOM 1512 N N . ASN A 1 189 ? -15.843 3.768 -23.222 1.00 82.50 189 ASN A N 1
ATOM 1513 C CA . ASN A 1 189 ? -15.129 4.454 -24.301 1.00 82.50 189 ASN A CA 1
ATOM 1514 C C . ASN A 1 189 ? -13.994 5.357 -23.763 1.00 82.50 189 ASN A C 1
ATOM 1516 O O . ASN A 1 189 ? -14.085 5.828 -22.626 1.00 82.50 189 ASN A O 1
ATOM 1520 N N . PRO A 1 190 ? -12.967 5.682 -24.577 1.00 79.50 190 PRO A N 1
ATOM 1521 C CA . PRO A 1 190 ? -11.869 6.572 -24.175 1.00 79.50 190 PRO A CA 1
ATOM 1522 C C . PRO A 1 190 ? -12.315 7.954 -23.671 1.00 79.50 190 PRO A C 1
ATOM 1524 O O . PRO A 1 190 ? -11.728 8.492 -22.739 1.00 79.50 190 PRO A O 1
ATOM 1527 N N . LYS A 1 191 ? -13.383 8.522 -24.252 1.00 81.19 191 LYS A N 1
ATOM 1528 C CA . LYS A 1 191 ? -13.897 9.868 -23.922 1.00 81.19 191 LYS A CA 1
ATOM 1529 C C . LYS A 1 191 ? -14.596 9.953 -22.560 1.00 81.19 191 LYS A C 1
ATOM 1531 O O . LYS A 1 191 ? -14.896 11.050 -22.104 1.00 81.19 191 LYS A O 1
ATOM 1536 N N . SER A 1 192 ? -14.879 8.816 -21.926 1.00 83.25 192 SER A N 1
ATOM 1537 C CA . SER A 1 192 ? -15.423 8.760 -20.564 1.00 83.25 192 SER A CA 1
ATOM 1538 C C . SER A 1 192 ? -14.340 8.808 -19.480 1.00 83.25 192 SER A C 1
ATOM 1540 O O . SER A 1 192 ? -14.664 8.868 -18.295 1.00 83.25 192 SER A O 1
ATOM 1542 N N . CYS A 1 193 ? -13.062 8.866 -19.872 1.00 82.94 193 CYS A N 1
ATOM 1543 C CA . CYS A 1 193 ? -11.934 9.033 -18.964 1.00 82.94 193 CYS A CA 1
ATOM 1544 C C . CYS A 1 193 ? -11.719 10.505 -18.564 1.00 82.94 193 CYS A C 1
ATOM 1546 O O . CYS A 1 193 ? -10.725 11.129 -18.916 1.00 82.94 193 CYS A O 1
ATOM 1548 N N . ASN A 1 194 ? -12.692 11.064 -17.836 1.00 78.94 194 ASN A N 1
ATOM 1549 C CA . ASN A 1 194 ? -12.707 12.464 -17.382 1.00 78.94 194 ASN A CA 1
ATOM 1550 C C . ASN A 1 194 ? -12.348 12.616 -15.889 1.00 78.94 194 ASN A C 1
ATOM 1552 O O . ASN A 1 194 ? -12.768 13.572 -15.238 1.00 78.94 194 ASN A O 1
ATOM 1556 N N . VAL A 1 195 ? -11.619 11.653 -15.321 1.00 76.56 195 VAL A N 1
ATOM 1557 C CA . VAL A 1 195 ? -11.165 11.707 -13.924 1.00 76.56 195 VAL A CA 1
ATOM 1558 C C . VAL A 1 195 ? -9.789 12.397 -13.884 1.00 76.56 195 VAL A C 1
ATOM 1560 O O . VAL A 1 195 ? -8.933 12.045 -14.700 1.00 76.56 195 VAL A O 1
ATOM 1563 N N . PRO A 1 196 ? -9.546 13.366 -12.976 1.00 73.31 196 PRO A N 1
ATOM 1564 C CA . PRO A 1 196 ? -8.224 13.970 -12.797 1.00 73.31 196 PRO A CA 1
ATOM 1565 C C . PRO A 1 196 ? -7.149 12.922 -12.489 1.00 73.31 196 PRO A C 1
ATOM 1567 O O . PRO A 1 196 ? -7.449 11.906 -11.865 1.00 73.31 196 PRO A O 1
ATOM 1570 N N . ASP A 1 197 ? -5.910 13.187 -12.901 1.00 73.69 197 ASP A N 1
ATOM 1571 C CA . ASP A 1 197 ? -4.753 12.299 -12.710 1.00 73.69 197 ASP A CA 1
ATOM 1572 C C . ASP A 1 197 ? -4.960 10.883 -13.312 1.00 73.69 197 ASP A C 1
ATOM 1574 O O . ASP A 1 197 ? -4.490 9.880 -12.773 1.00 73.69 197 ASP A O 1
ATOM 1578 N N . THR A 1 198 ? -5.696 10.774 -14.431 1.00 79.88 198 THR A N 1
ATOM 1579 C CA . THR A 1 198 ? -5.919 9.497 -15.140 1.00 79.88 198 THR A CA 1
ATOM 1580 C C . THR A 1 198 ? -5.592 9.578 -16.632 1.00 79.88 198 THR A C 1
ATOM 1582 O O . THR A 1 198 ? -5.761 10.619 -17.267 1.00 79.88 198 THR A O 1
ATOM 1585 N N . VAL A 1 199 ? -5.133 8.459 -17.199 1.00 83.00 199 VAL A N 1
ATOM 1586 C CA . VAL A 1 199 ? -4.836 8.298 -18.631 1.00 83.00 199 VAL A CA 1
ATOM 1587 C C . VAL A 1 199 ? -5.646 7.153 -19.224 1.00 83.00 199 VAL A C 1
ATOM 1589 O O . VAL A 1 199 ? -5.944 6.167 -18.548 1.00 83.00 199 VAL A O 1
ATOM 1592 N N . VAL A 1 200 ? -5.960 7.238 -20.516 1.00 83.56 200 VAL A N 1
ATOM 1593 C CA . VAL A 1 200 ? -6.566 6.115 -21.239 1.00 83.56 200 VAL A CA 1
ATOM 1594 C C . VAL A 1 200 ? -5.514 5.029 -21.459 1.00 83.56 200 VAL A C 1
ATOM 1596 O O . VAL A 1 200 ? -4.455 5.284 -22.029 1.00 83.56 200 VAL A O 1
ATOM 1599 N N . CYS A 1 201 ? -5.833 3.804 -21.059 1.00 78.88 201 CYS A N 1
ATOM 1600 C CA . CYS A 1 201 ? -5.024 2.617 -21.300 1.00 78.88 201 CYS A CA 1
ATOM 1601 C C . CYS A 1 201 ? -5.897 1.480 -21.849 1.00 78.88 201 CYS A C 1
ATOM 1603 O O . CYS A 1 201 ? -7.122 1.479 -21.703 1.00 78.88 201 CYS A O 1
ATOM 1605 N N . SER A 1 202 ? -5.278 0.517 -22.532 1.00 79.38 202 SER A N 1
ATOM 1606 C CA . SER A 1 202 ? -5.993 -0.556 -23.226 1.00 79.38 202 SER A CA 1
ATOM 1607 C C . SER A 1 202 ? -5.386 -1.927 -22.949 1.00 79.38 202 SER A C 1
ATOM 1609 O O . SER A 1 202 ? -4.178 -2.061 -22.758 1.00 79.38 202 SER A O 1
ATOM 1611 N N . LYS A 1 203 ? -6.242 -2.952 -22.921 1.00 75.44 203 LYS A N 1
ATOM 1612 C CA . LYS A 1 203 ? -5.857 -4.353 -22.743 1.00 75.44 203 LYS A CA 1
ATOM 1613 C C . LYS A 1 203 ? -6.399 -5.175 -23.906 1.00 75.44 203 LYS A C 1
ATOM 1615 O O . LYS A 1 203 ? -7.611 -5.346 -24.025 1.00 75.44 203 LYS A O 1
ATOM 1620 N N . SER A 1 204 ? -5.507 -5.718 -24.726 1.00 68.38 204 SER A N 1
ATOM 1621 C CA . SER A 1 204 ? -5.869 -6.670 -25.780 1.00 68.38 204 SER A CA 1
ATOM 1622 C C . SER A 1 204 ? -6.115 -8.057 -25.185 1.00 68.38 204 SER A C 1
ATOM 1624 O O . SER A 1 204 ? -5.261 -8.594 -24.473 1.00 68.38 204 SER A O 1
ATOM 1626 N N . ILE A 1 205 ? -7.268 -8.658 -25.477 1.00 63.31 205 ILE A N 1
ATOM 1627 C CA . ILE A 1 205 ? -7.594 -10.025 -25.060 1.00 63.31 205 ILE A CA 1
ATOM 1628 C C . ILE A 1 205 ? -7.247 -10.987 -26.200 1.00 63.31 205 ILE A C 1
ATOM 1630 O O . ILE A 1 205 ? -7.999 -11.126 -27.164 1.00 63.31 205 ILE A O 1
ATOM 1634 N N . LEU A 1 206 ? -6.131 -11.708 -26.041 1.00 53.66 206 LEU A N 1
ATOM 1635 C CA . LEU A 1 206 ? -5.545 -12.625 -27.038 1.00 53.66 206 LEU A CA 1
ATOM 1636 C C . LEU A 1 206 ? -6.495 -13.715 -27.580 1.00 53.66 206 LEU A C 1
ATOM 1638 O O . LEU A 1 206 ? -6.196 -14.324 -28.598 1.00 53.66 206 LEU A O 1
ATOM 1642 N N . GLN A 1 207 ? -7.611 -13.992 -26.899 1.00 55.12 207 GLN A N 1
ATOM 1643 C CA . GLN A 1 207 ? -8.572 -15.043 -27.262 1.00 55.12 207 GLN A CA 1
ATOM 1644 C C . GLN A 1 207 ? -9.798 -14.555 -28.051 1.00 55.12 207 GLN A C 1
ATOM 1646 O O . GLN A 1 207 ? -10.575 -15.384 -28.510 1.00 55.12 207 GLN A O 1
ATOM 1651 N N . SER A 1 208 ? -10.018 -13.242 -28.175 1.00 52.75 208 SER A N 1
ATOM 1652 C CA . SER A 1 208 ? -11.247 -12.695 -28.787 1.00 52.75 208 SER A CA 1
ATOM 1653 C C . SER A 1 208 ? -11.022 -11.512 -29.730 1.00 52.75 208 SER A C 1
ATOM 1655 O O . SER A 1 208 ? -11.992 -10.971 -30.246 1.00 52.75 208 SER A O 1
ATOM 1657 N N . ASP A 1 209 ? -9.767 -11.090 -29.915 1.00 56.22 209 ASP A N 1
ATOM 1658 C CA . ASP A 1 209 ? -9.374 -9.880 -30.660 1.00 56.22 209 ASP A CA 1
ATOM 1659 C C . ASP A 1 209 ? -10.070 -8.587 -30.171 1.00 56.22 209 ASP A C 1
ATOM 1661 O O . ASP A 1 209 ? -10.120 -7.561 -30.846 1.00 56.22 209 ASP A O 1
ATOM 1665 N N . THR A 1 210 ? -10.615 -8.624 -28.949 1.00 62.25 210 THR A N 1
ATOM 1666 C CA . THR A 1 210 ? -11.270 -7.479 -28.315 1.00 62.25 210 THR A CA 1
ATOM 1667 C C . THR A 1 210 ? -10.261 -6.658 -27.520 1.00 62.25 210 THR A C 1
ATOM 1669 O O . THR A 1 210 ? -9.452 -7.185 -26.748 1.00 62.25 210 THR A O 1
ATOM 1672 N N . VAL A 1 211 ? -10.324 -5.338 -27.694 1.00 68.56 211 VAL A N 1
ATOM 1673 C CA . VAL A 1 211 ? -9.533 -4.375 -26.926 1.00 68.56 211 VAL A CA 1
ATOM 1674 C C . VAL A 1 211 ? -10.432 -3.739 -25.875 1.00 68.56 211 VAL A C 1
ATOM 1676 O O . VAL A 1 211 ? -11.344 -2.975 -26.193 1.00 68.56 211 VAL A O 1
ATOM 1679 N N . GLU A 1 212 ? -10.172 -4.034 -24.606 1.00 79.19 212 GLU A N 1
ATOM 1680 C CA . GLU A 1 212 ? -10.884 -3.399 -23.500 1.00 79.19 212 GLU A CA 1
ATOM 1681 C C . GLU A 1 212 ? -10.202 -2.085 -23.105 1.00 79.19 212 GLU A C 1
ATOM 1683 O O . GLU A 1 212 ? -8.976 -2.020 -22.998 1.00 79.19 212 GLU A O 1
ATOM 1688 N N . THR A 1 213 ? -10.996 -1.034 -22.878 1.00 82.69 213 THR A N 1
ATOM 1689 C CA . THR A 1 213 ? -10.500 0.302 -22.509 1.00 82.69 213 THR A CA 1
ATOM 1690 C C . THR A 1 213 ? -10.667 0.555 -21.013 1.00 82.69 213 THR A C 1
ATOM 1692 O O . THR A 1 213 ? -11.692 0.214 -20.415 1.00 82.69 213 THR A O 1
ATOM 1695 N N . TYR A 1 214 ? -9.661 1.183 -20.413 1.00 87.19 214 TYR A N 1
ATOM 1696 C CA . TYR A 1 214 ? -9.605 1.518 -18.998 1.00 87.19 214 TYR A CA 1
ATOM 1697 C C . TYR A 1 214 ? -9.087 2.951 -18.807 1.00 87.19 214 TYR A C 1
ATOM 1699 O O . TYR A 1 214 ? -8.345 3.474 -19.639 1.00 87.19 214 TYR A O 1
ATOM 1707 N N . CYS A 1 215 ? -9.443 3.563 -17.682 1.00 87.06 215 CYS A N 1
ATOM 1708 C CA . CYS A 1 215 ? -8.658 4.637 -17.087 1.00 87.06 215 CYS A CA 1
ATOM 1709 C C . CYS A 1 215 ? -7.592 4.016 -16.188 1.00 87.06 215 CYS A C 1
ATOM 1711 O O . CYS A 1 215 ? -7.939 3.319 -15.232 1.00 87.06 215 CYS A O 1
ATOM 1713 N N . CYS A 1 216 ? -6.324 4.275 -16.489 1.00 84.50 216 CYS A N 1
ATOM 1714 C CA . CYS A 1 216 ? -5.198 3.967 -15.618 1.00 84.50 216 CYS A CA 1
ATOM 1715 C C . CYS A 1 216 ? -4.832 5.202 -14.794 1.00 84.50 216 CYS A C 1
ATOM 1717 O O . CYS A 1 216 ? -4.807 6.316 -15.317 1.00 84.50 216 CYS A O 1
ATOM 1719 N N . SER A 1 217 ? -4.506 5.002 -13.522 1.00 85.69 217 SER A N 1
ATOM 1720 C CA . SER A 1 217 ? -3.974 6.045 -12.641 1.00 85.69 217 SER A CA 1
ATOM 1721 C C . SER A 1 217 ? -3.084 5.455 -11.556 1.00 85.69 217 SER A C 1
ATOM 1723 O O . SER A 1 217 ? -3.009 4.235 -11.398 1.00 85.69 217 SER A O 1
ATOM 1725 N N . GLY A 1 218 ? -2.416 6.314 -10.792 1.00 75.44 218 GLY A N 1
ATOM 1726 C CA . GLY A 1 218 ? -1.552 5.906 -9.691 1.00 75.44 218 GLY A CA 1
ATOM 1727 C C . GLY A 1 218 ? -0.073 6.037 -10.024 1.00 75.44 218 GLY A C 1
ATOM 1728 O O . GLY A 1 218 ? 0.319 6.442 -11.117 1.00 75.44 218 GLY A O 1
ATOM 1729 N N . LEU A 1 219 ? 0.758 5.688 -9.043 1.00 68.94 219 LEU A N 1
ATOM 1730 C CA . LEU A 1 219 ? 2.123 6.198 -8.947 1.00 68.94 219 LEU A CA 1
ATOM 1731 C C . LEU A 1 219 ? 3.008 5.910 -10.171 1.00 68.94 219 LEU A C 1
ATOM 1733 O O . LEU A 1 219 ? 3.882 6.714 -10.463 1.00 68.94 219 LEU A O 1
ATOM 1737 N N . SER A 1 220 ? 2.800 4.798 -10.884 1.00 66.81 220 SER A N 1
ATOM 1738 C CA . SER A 1 220 ? 3.592 4.444 -12.079 1.00 66.81 220 SER A CA 1
ATOM 1739 C C . SER A 1 220 ? 3.148 5.186 -13.341 1.00 66.81 220 SER A C 1
ATOM 1741 O O . SER A 1 220 ? 3.939 5.323 -14.270 1.00 66.81 220 SER A O 1
ATOM 1743 N N . ILE A 1 221 ? 1.897 5.653 -13.376 1.00 76.56 221 ILE A N 1
ATOM 1744 C CA . ILE A 1 221 ? 1.352 6.504 -14.440 1.00 76.56 221 ILE A CA 1
ATOM 1745 C C . ILE A 1 221 ? 1.853 7.939 -14.249 1.00 76.56 221 ILE A C 1
ATOM 1747 O O . ILE A 1 221 ? 2.308 8.555 -15.207 1.00 76.56 221 ILE A O 1
ATOM 1751 N N . ASP A 1 222 ? 1.895 8.415 -13.002 1.00 69.00 222 ASP A N 1
ATOM 1752 C CA . ASP A 1 222 ? 2.439 9.730 -12.631 1.00 69.00 222 ASP A CA 1
ATOM 1753 C C . ASP A 1 222 ? 3.953 9.876 -12.926 1.00 69.00 222 ASP A C 1
ATOM 1755 O O . ASP A 1 222 ? 4.489 10.978 -12.851 1.00 69.00 222 ASP A O 1
ATOM 1759 N N . LEU A 1 223 ? 4.670 8.782 -13.237 1.00 64.44 223 LEU A N 1
ATOM 1760 C CA . LEU A 1 223 ? 6.069 8.816 -13.707 1.00 64.44 223 LEU A CA 1
ATOM 1761 C C . LEU A 1 223 ? 6.211 9.062 -15.219 1.00 64.44 223 LEU A C 1
ATOM 1763 O O . LEU A 1 223 ? 7.330 9.269 -15.690 1.00 64.44 223 LEU A O 1
ATOM 1767 N N . LEU A 1 224 ? 5.120 8.940 -15.980 1.00 64.62 224 LEU A N 1
ATOM 1768 C CA . LEU A 1 224 ? 5.105 8.964 -17.449 1.00 64.62 224 LEU A CA 1
ATOM 1769 C C . LEU A 1 224 ? 4.573 10.281 -18.035 1.00 64.62 224 LEU A C 1
ATOM 1771 O O . LEU A 1 224 ? 4.681 10.476 -19.248 1.00 64.62 224 LEU A O 1
ATOM 1775 N N . LEU A 1 225 ? 3.981 11.134 -17.194 1.00 58.19 225 LEU A N 1
ATOM 1776 C CA . LEU A 1 225 ? 3.387 12.432 -17.529 1.00 58.19 225 LEU A CA 1
ATOM 1777 C C . LEU A 1 225 ? 4.292 13.594 -17.093 1.00 58.19 225 LEU A C 1
ATOM 1779 O O . LEU A 1 225 ? 4.330 14.587 -17.852 1.00 58.19 225 LEU A O 1
#

Foldseek 3Di:
DVLVVCVVVCQLPPPAEAEAEPVLVPDPNRDALHKYKAFPDDPVRCVVVVVVVVVVLLVQLCVVLVVVCVVVVHDPDDDPDDDDDPVCCCCCVPVVVVSLVSSQPDWDQDPVVRDIWHADPVRHTPQTAMAIDGRNDPDDGFDRDDPLDGDDDPDPPFDRPDPDTDDPDPDDYDYDDDPPAKPKAWDPDQVVLPDPQWHKDWDQDPPPRDITIITIHHDNSSVVD